Protein AF-A0A9W9P999-F1 (afdb_monomer)

Solvent-accessible surface area (backbone atoms only — not comparable to full-atom values): 13081 Å² total; per-residue (Å²): 137,86,85,82,88,82,84,88,88,84,88,86,86,87,80,88,85,88,86,83,87,86,89,81,89,83,89,83,84,89,84,89,82,90,80,92,77,92,77,91,76,77,84,83,81,70,80,88,76,77,82,68,80,72,58,72,67,64,83,70,50,55,64,29,51,49,22,50,51,46,24,31,54,20,56,76,69,68,36,61,74,52,24,54,52,16,48,54,50,18,52,64,41,48,68,69,59,84,51,46,71,59,51,54,53,38,53,54,56,50,75,36,91,87,41,87,33,70,67,61,42,56,52,51,47,52,43,49,57,71,44,41,70,64,37,58,44,75,96,65,47,53,76,44,75,65,61,37,67,75,36,54,68,58,38,52,55,45,50,51,54,43,51,51,52,67,70,66,51,78,78,64,74,88,74,62,77,78,76,74,72,75,77,71,75,85,77,85,74,82,84,78,82,80,76,80,131

Foldseek 3Di:
DDDDDDDDDDDDDDDDDDDDDDDDDDDDDDDDDDDDDDDDDDPPPDDDDDPPPPPVCVVPQQQLQVLLVQLFVCVVVVVVVSNVVSLVSNLVRLLPDLDLVNLLVSLCSLPDPSGPNPVVLLSNLLSCLVCVVSQCDDPDRSDDPVSCVVCVVSVVSNVVSNVVVVVPPDPPVVPPPPPVPPPPPPDDDDDDDPDDD

Nearest PDB structures (foldseek):
  8e0m-assembly2_D  TM=3.793E-01  e=8.322E+00  synthetic construct

pLDDT: mean 71.33, std 24.73, range [29.83, 98.56]

Structure (mmCIF, N/CA/C/O backbone):
data_AF-A0A9W9P999-F1
#
_entry.id   AF-A0A9W9P999-F1
#
loop_
_atom_site.group_PDB
_atom_site.id
_atom_site.type_symbol
_atom_site.label_atom_id
_atom_site.label_alt_id
_atom_site.label_comp_id
_atom_site.label_asym_id
_atom_site.label_entity_id
_atom_site.label_seq_id
_atom_site.pdbx_PDB_ins_code
_atom_site.Cartn_x
_atom_site.Cartn_y
_atom_site.Cartn_z
_atom_site.occupancy
_atom_site.B_iso_or_equiv
_atom_site.auth_seq_id
_atom_site.auth_comp_id
_atom_site.auth_asym_id
_atom_site.auth_atom_id
_atom_site.pdbx_PDB_model_num
ATOM 1 N N . MET A 1 1 ? 31.230 -48.050 9.576 1.00 38.75 1 MET A N 1
ATOM 2 C CA . MET A 1 1 ? 31.967 -48.865 8.595 1.00 38.75 1 MET A CA 1
ATOM 3 C C . MET A 1 1 ? 31.777 -48.206 7.257 1.00 38.75 1 MET A C 1
ATOM 5 O O . MET A 1 1 ? 30.656 -48.102 6.776 1.00 38.75 1 MET A O 1
ATOM 9 N N . GLU A 1 2 ? 32.870 -47.619 6.804 1.00 37.78 2 GLU A N 1
ATOM 10 C CA . GLU A 1 2 ? 33.030 -46.881 5.563 1.00 37.78 2 GLU A CA 1
ATOM 11 C C . GLU A 1 2 ? 32.875 -47.833 4.378 1.00 37.78 2 GLU A C 1
ATOM 13 O O . GLU A 1 2 ? 33.297 -48.981 4.468 1.00 37.78 2 GLU A O 1
ATOM 18 N N . ASN A 1 3 ? 32.313 -47.350 3.273 1.00 38.53 3 ASN A N 1
ATOM 19 C CA . ASN A 1 3 ? 32.575 -47.910 1.952 1.00 38.53 3 ASN A CA 1
ATOM 20 C C . ASN A 1 3 ? 32.767 -46.734 0.988 1.00 38.53 3 ASN A C 1
ATOM 22 O O . ASN A 1 3 ? 31.814 -46.178 0.447 1.00 38.53 3 ASN A O 1
ATOM 26 N N . LEU A 1 4 ? 34.033 -4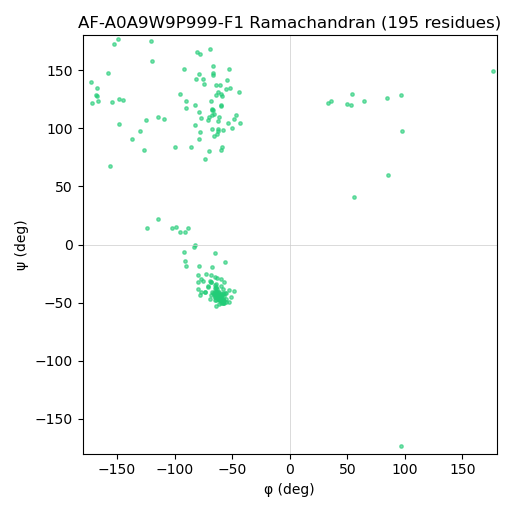6.331 0.874 1.00 39.59 4 LEU A N 1
ATOM 27 C CA . LEU A 1 4 ? 34.605 -45.625 -0.268 1.00 39.59 4 LEU A CA 1
ATOM 28 C C . LEU A 1 4 ? 34.943 -46.627 -1.388 1.00 39.59 4 LEU A C 1
ATOM 30 O O . LEU A 1 4 ? 35.113 -47.815 -1.116 1.00 39.59 4 LEU A O 1
ATOM 34 N N . SER A 1 5 ? 35.195 -46.066 -2.582 1.00 39.19 5 SER A N 1
ATOM 35 C CA . SER A 1 5 ? 35.847 -46.653 -3.773 1.00 39.19 5 SER A CA 1
ATOM 36 C C . SER A 1 5 ? 34.840 -47.196 -4.812 1.00 39.19 5 SER A C 1
ATOM 38 O O . SER A 1 5 ? 33.954 -47.961 -4.460 1.00 39.19 5 SER A O 1
ATOM 40 N N . THR A 1 6 ? 34.872 -46.868 -6.115 1.00 36.56 6 THR A N 1
ATOM 41 C CA . THR A 1 6 ? 36.014 -46.574 -7.012 1.00 36.56 6 THR A CA 1
ATOM 42 C C . THR A 1 6 ? 35.529 -45.957 -8.351 1.00 36.56 6 THR A C 1
ATOM 44 O O . THR A 1 6 ? 34.628 -46.516 -8.968 1.00 36.56 6 THR A O 1
ATOM 47 N N . GLU A 1 7 ? 36.127 -44.821 -8.738 1.00 38.56 7 GLU A N 1
ATOM 48 C CA . GLU A 1 7 ? 36.675 -44.384 -10.055 1.00 38.56 7 GLU A CA 1
ATOM 49 C C . GLU A 1 7 ? 35.897 -44.471 -11.397 1.00 38.56 7 GLU A C 1
ATOM 51 O O . GLU A 1 7 ? 35.546 -45.535 -11.901 1.00 38.56 7 GLU A O 1
ATOM 56 N N . ASP A 1 8 ? 35.740 -43.280 -11.999 1.00 35.56 8 ASP A N 1
ATOM 57 C CA . ASP A 1 8 ? 36.233 -42.804 -13.310 1.00 35.56 8 ASP A CA 1
ATOM 58 C C . ASP A 1 8 ? 36.312 -43.743 -14.530 1.00 35.56 8 ASP A C 1
ATOM 60 O O . ASP A 1 8 ? 37.132 -44.659 -14.580 1.00 35.56 8 ASP A O 1
ATOM 64 N N . ASN A 1 9 ? 35.637 -43.346 -15.627 1.00 32.84 9 ASN A N 1
ATOM 65 C CA . ASN A 1 9 ? 36.345 -42.947 -16.856 1.00 32.84 9 ASN A CA 1
ATOM 66 C C . ASN A 1 9 ? 35.463 -42.340 -17.978 1.00 32.84 9 ASN A C 1
ATOM 68 O O . ASN A 1 9 ? 34.432 -42.883 -18.360 1.00 32.84 9 ASN A O 1
ATOM 72 N N . PHE A 1 10 ? 36.044 -41.301 -18.592 1.00 31.52 10 PHE A N 1
ATOM 73 C CA . PHE A 1 10 ? 36.073 -40.960 -20.026 1.00 31.52 10 PHE A CA 1
ATOM 74 C C . PHE A 1 10 ? 35.102 -39.942 -20.685 1.00 31.52 10 PHE A C 1
ATOM 76 O O . PHE A 1 10 ? 34.016 -40.262 -21.150 1.00 31.52 10 PHE A O 1
ATOM 83 N N . ILE A 1 11 ? 35.648 -38.719 -20.816 1.00 33.66 11 ILE A N 1
ATOM 84 C CA . ILE A 1 11 ? 35.852 -37.855 -22.008 1.00 33.66 11 ILE A CA 1
ATOM 85 C C . ILE A 1 11 ? 34.677 -37.502 -22.939 1.00 33.66 11 ILE A C 1
ATOM 87 O O . ILE A 1 11 ? 34.186 -38.304 -23.725 1.00 33.66 11 ILE A O 1
ATOM 91 N N . GLY A 1 12 ? 34.447 -36.186 -23.019 1.00 33.50 12 GLY A N 1
ATOM 92 C CA . GLY A 1 12 ? 33.891 -35.481 -24.173 1.00 33.50 12 GLY A CA 1
ATOM 93 C C . GLY A 1 12 ? 34.310 -34.007 -24.165 1.00 33.50 12 GLY A C 1
ATOM 94 O O . GLY A 1 12 ? 33.491 -33.130 -23.918 1.00 33.50 12 GLY A O 1
ATOM 95 N N . VAL A 1 13 ? 35.605 -33.739 -24.370 1.00 32.12 13 VAL A N 1
ATOM 96 C CA . VAL A 1 13 ? 36.159 -32.392 -24.592 1.00 32.12 13 VAL A CA 1
ATOM 97 C C . VAL A 1 13 ? 35.964 -32.034 -26.062 1.00 32.12 13 VAL A C 1
ATOM 99 O O . VAL A 1 13 ? 36.528 -32.703 -26.920 1.00 32.12 13 VAL A O 1
ATOM 102 N N . ASN A 1 14 ? 35.239 -30.953 -26.347 1.00 32.84 14 ASN A N 1
ATOM 103 C CA . ASN A 1 14 ? 35.326 -30.263 -27.632 1.00 32.84 14 ASN A CA 1
ATOM 104 C C . ASN A 1 14 ? 35.898 -28.867 -27.384 1.00 32.84 14 ASN A C 1
ATOM 106 O O . ASN A 1 14 ? 35.245 -28.006 -26.798 1.00 32.84 14 ASN A O 1
ATOM 110 N N . THR A 1 15 ? 37.135 -28.660 -27.823 1.00 32.38 15 THR A N 1
ATOM 111 C CA . THR A 1 15 ? 37.799 -27.359 -27.887 1.00 32.38 15 THR A CA 1
ATOM 112 C C . THR A 1 15 ? 38.178 -27.022 -29.330 1.00 32.38 15 THR A C 1
ATOM 114 O O . THR A 1 15 ? 38.436 -27.907 -30.142 1.00 32.38 15 THR A O 1
ATOM 117 N N . VAL A 1 16 ? 38.341 -25.706 -29.541 1.00 35.22 16 VAL A N 1
ATOM 118 C CA . VAL A 1 16 ? 39.088 -25.006 -30.610 1.00 35.22 16 VAL A CA 1
ATOM 119 C C . VAL A 1 16 ? 38.277 -24.815 -31.914 1.00 35.22 16 VAL A C 1
ATOM 121 O O . VAL A 1 16 ? 37.719 -25.765 -32.436 1.00 35.22 16 VAL A O 1
ATOM 124 N N . THR A 1 17 ? 38.113 -23.611 -32.489 1.00 32.22 17 THR A N 1
ATOM 125 C CA . THR A 1 17 ? 39.130 -22.570 -32.759 1.00 32.22 17 THR A CA 1
ATOM 126 C C . THR A 1 17 ? 38.530 -21.151 -32.919 1.00 32.22 17 THR A C 1
ATOM 128 O O . THR A 1 17 ? 37.443 -21.020 -33.478 1.00 32.22 17 THR A O 1
ATOM 131 N N . PRO A 1 18 ? 39.247 -20.079 -32.515 1.00 39.62 18 PRO A N 1
ATOM 132 C CA . PRO A 1 18 ? 38.949 -18.682 -32.853 1.00 39.62 18 PRO A CA 1
ATOM 133 C C . PRO A 1 18 ? 39.686 -18.237 -34.133 1.00 39.62 18 PRO A C 1
ATOM 135 O O . PRO A 1 18 ? 40.787 -18.716 -34.402 1.00 39.62 18 PRO A O 1
ATOM 138 N N . LEU A 1 19 ? 39.133 -17.283 -34.896 1.00 30.84 19 LEU A N 1
ATOM 139 C CA . LEU A 1 19 ? 39.819 -16.691 -36.054 1.00 30.84 19 LEU A CA 1
ATOM 140 C C . LEU A 1 19 ? 39.907 -15.157 -35.966 1.00 30.84 19 LEU A C 1
ATOM 142 O O . LEU A 1 19 ? 38.940 -14.441 -36.187 1.00 30.84 19 LEU A O 1
ATOM 146 N N . ASN A 1 20 ? 41.142 -14.743 -35.683 1.00 36.69 20 ASN A N 1
ATOM 147 C CA . ASN A 1 20 ? 41.915 -13.589 -36.145 1.00 36.69 20 ASN A CA 1
ATOM 148 C C . ASN A 1 20 ? 41.516 -12.134 -35.843 1.00 36.69 20 ASN A C 1
ATOM 150 O O . ASN A 1 20 ? 40.491 -11.592 -36.236 1.00 36.69 20 ASN A O 1
ATOM 154 N N . GLN A 1 21 ? 42.516 -11.497 -35.231 1.00 35.19 21 GLN A N 1
ATOM 155 C CA . GLN A 1 21 ? 42.771 -10.078 -35.036 1.00 35.19 21 GLN A CA 1
ATOM 156 C C . GLN A 1 21 ? 43.054 -9.357 -36.367 1.00 35.19 21 GLN A C 1
ATOM 158 O O . GLN A 1 21 ? 43.652 -9.935 -37.273 1.00 35.19 21 GLN A O 1
ATOM 163 N N . THR A 1 22 ? 42.773 -8.054 -36.435 1.00 32.81 22 THR A N 1
ATOM 164 C CA . THR A 1 22 ? 43.614 -7.086 -37.165 1.00 32.81 22 THR A CA 1
ATOM 165 C C . THR A 1 22 ? 43.547 -5.729 -36.461 1.00 32.81 22 THR A C 1
ATOM 167 O O . THR A 1 22 ? 42.478 -5.190 -36.194 1.00 32.81 22 THR A O 1
ATOM 170 N N . THR A 1 23 ? 44.727 -5.222 -36.119 1.00 38.50 23 THR A N 1
ATOM 171 C CA . THR A 1 23 ? 45.043 -3.949 -35.465 1.00 38.50 23 THR A CA 1
ATOM 172 C C . THR A 1 23 ? 45.064 -2.778 -36.448 1.00 38.50 23 THR A C 1
ATOM 174 O O . THR A 1 23 ? 45.648 -2.926 -37.517 1.00 38.50 23 THR A O 1
ATOM 177 N N . ALA A 1 24 ? 44.586 -1.601 -36.034 1.00 35.62 24 ALA A N 1
ATOM 178 C CA . ALA A 1 24 ? 45.265 -0.313 -36.244 1.00 35.62 24 ALA A CA 1
ATOM 179 C C . ALA A 1 24 ? 44.535 0.796 -35.466 1.00 35.62 24 ALA A C 1
ATOM 181 O O . ALA A 1 24 ? 43.346 1.030 -35.668 1.00 35.62 24 ALA A O 1
ATOM 182 N N . SER A 1 25 ? 45.255 1.472 -34.572 1.00 36.00 25 SER A N 1
ATOM 183 C CA . SER A 1 25 ? 44.868 2.772 -34.028 1.00 36.00 25 SER A CA 1
ATOM 184 C C . SER A 1 25 ? 45.187 3.871 -35.044 1.00 36.00 25 SER A C 1
ATOM 186 O O . SER A 1 25 ? 46.202 3.768 -35.729 1.00 36.00 25 SER A O 1
ATOM 188 N N . LEU A 1 26 ? 44.384 4.939 -35.093 1.00 29.83 26 LEU A N 1
ATOM 189 C CA . LEU A 1 26 ? 44.888 6.318 -35.157 1.00 29.83 26 LEU A CA 1
ATOM 190 C C . LEU A 1 26 ? 43.750 7.317 -34.893 1.00 29.83 26 LEU A C 1
ATOM 192 O O . LEU A 1 26 ? 42.645 7.182 -35.409 1.00 29.83 26 LEU A O 1
ATOM 196 N N . VAL A 1 27 ? 44.054 8.295 -34.048 1.00 40.94 27 VAL A N 1
ATOM 197 C CA . VAL A 1 27 ? 43.243 9.456 -33.669 1.00 40.94 27 VAL A CA 1
ATOM 198 C C . VAL A 1 27 ? 43.248 10.468 -34.819 1.00 40.94 27 VAL A C 1
ATOM 200 O O . VAL A 1 27 ? 44.334 10.703 -35.336 1.00 40.94 27 VAL A O 1
ATOM 203 N N . ASP A 1 28 ? 42.111 11.095 -35.167 1.00 32.28 28 ASP A N 1
ATOM 204 C CA . ASP A 1 28 ? 42.113 12.529 -35.518 1.00 32.28 28 ASP A CA 1
ATOM 205 C C . ASP A 1 28 ? 40.727 13.215 -35.604 1.00 32.28 28 ASP A C 1
ATOM 207 O O . ASP A 1 28 ? 39.808 12.750 -36.270 1.00 32.28 28 ASP A O 1
ATOM 211 N N . HIS A 1 29 ? 40.643 14.334 -34.877 1.00 36.44 29 HIS A N 1
ATOM 212 C CA . HIS A 1 29 ? 39.865 15.581 -35.001 1.00 36.44 29 HIS A CA 1
ATOM 213 C C . HIS A 1 29 ? 38.419 15.670 -35.589 1.00 36.44 29 HIS A C 1
ATOM 215 O O . HIS A 1 29 ? 38.148 15.450 -36.762 1.00 36.44 29 HIS A O 1
ATOM 221 N N . SER A 1 30 ? 37.513 16.192 -34.737 1.00 35.56 30 SER A N 1
ATOM 222 C CA . SER A 1 30 ? 36.260 16.958 -35.015 1.00 35.56 30 SER A CA 1
ATOM 223 C C . SER A 1 30 ? 36.590 18.373 -35.590 1.00 35.56 30 SER A C 1
ATOM 225 O O . SER A 1 30 ? 37.754 18.738 -35.404 1.00 35.56 30 SER A O 1
ATOM 227 N N . PRO A 1 31 ? 35.695 19.243 -36.168 1.00 47.03 31 PRO A N 1
ATOM 228 C CA . PRO A 1 31 ? 34.222 19.326 -36.017 1.00 47.03 31 PRO A CA 1
ATOM 229 C C . PRO A 1 31 ? 33.349 19.835 -37.217 1.00 47.03 31 PRO A C 1
ATOM 231 O O . PRO A 1 31 ? 33.843 20.299 -38.234 1.00 47.03 31 PRO A O 1
ATOM 234 N N . MET A 1 32 ? 32.019 19.804 -36.983 1.00 33.53 32 MET A N 1
ATOM 235 C CA . MET A 1 32 ? 30.891 20.618 -37.516 1.00 33.53 32 MET A CA 1
ATOM 236 C C . MET A 1 32 ? 30.645 20.783 -39.035 1.00 33.53 32 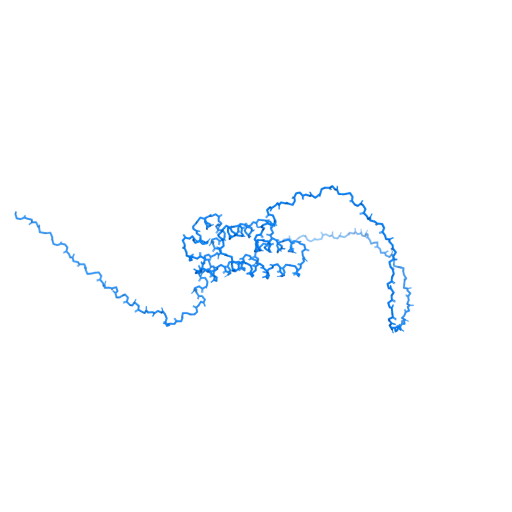MET A C 1
ATOM 238 O O . MET A 1 32 ? 31.479 21.293 -39.764 1.00 33.53 32 MET A O 1
ATOM 242 N N . GLU A 1 33 ? 29.395 20.536 -39.468 1.00 34.66 33 GLU A N 1
ATOM 243 C CA . GLU A 1 33 ? 28.448 21.567 -39.965 1.00 34.66 33 GLU A CA 1
ATOM 244 C C . GLU A 1 33 ? 27.130 20.928 -40.469 1.00 34.66 33 GLU A C 1
ATOM 246 O O . GLU A 1 33 ? 27.074 19.789 -40.930 1.00 34.66 33 GLU A O 1
ATOM 251 N N . LYS A 1 34 ? 26.041 21.687 -40.320 1.00 40.59 34 LYS A N 1
ATOM 252 C CA . LYS A 1 34 ? 24.633 21.317 -40.532 1.00 40.59 34 LYS A CA 1
ATOM 253 C C . LYS A 1 34 ? 24.293 21.026 -41.999 1.00 40.59 34 LYS A C 1
ATOM 255 O O . LYS A 1 34 ? 24.697 21.765 -42.892 1.00 40.59 34 LYS A O 1
ATOM 260 N N . LYS A 1 35 ? 23.352 20.101 -42.230 1.00 36.09 35 LYS A N 1
ATOM 261 C CA . LYS A 1 35 ? 22.471 20.171 -43.408 1.00 36.09 35 LYS A CA 1
ATOM 262 C C . LYS A 1 35 ? 21.082 19.595 -43.125 1.00 36.09 35 LYS A C 1
ATOM 264 O O . LYS A 1 35 ? 20.886 18.387 -43.086 1.00 36.09 35 LYS A O 1
ATOM 269 N N . SER A 1 36 ? 20.116 20.498 -42.954 1.00 40.59 36 SER A N 1
ATOM 270 C CA . SER A 1 36 ? 18.708 20.217 -43.233 1.00 40.59 36 SER A CA 1
ATOM 271 C C . SER A 1 36 ? 18.542 19.948 -44.725 1.00 40.59 36 SER A C 1
ATOM 273 O O . SER A 1 36 ? 18.934 20.792 -45.528 1.00 40.59 36 SER A O 1
ATOM 275 N N . ALA A 1 37 ? 17.900 18.839 -45.085 1.00 32.81 37 ALA A N 1
ATOM 276 C CA . ALA A 1 37 ? 16.922 18.793 -46.170 1.00 32.81 37 ALA A CA 1
ATOM 277 C C . ALA A 1 37 ? 16.140 17.475 -46.114 1.00 32.81 37 ALA A C 1
ATOM 279 O O . ALA A 1 37 ? 16.698 16.383 -46.141 1.00 32.81 37 ALA A O 1
ATOM 280 N N . VAL A 1 38 ? 14.828 17.649 -46.034 1.00 41.28 38 VAL A N 1
ATOM 281 C CA . VAL A 1 38 ? 13.753 16.672 -46.177 1.00 41.28 38 VAL A CA 1
ATOM 282 C C . VAL A 1 38 ? 13.892 15.857 -47.468 1.00 41.28 38 VAL A C 1
ATOM 284 O O . VAL A 1 38 ? 14.049 16.430 -48.543 1.00 41.28 38 VAL A O 1
ATOM 287 N N . ALA A 1 39 ? 13.711 14.540 -47.373 1.00 36.41 39 ALA A N 1
ATOM 288 C CA . ALA A 1 39 ? 13.200 13.711 -48.462 1.00 36.41 39 ALA A CA 1
ATOM 289 C C . ALA A 1 39 ? 12.337 12.593 -47.858 1.00 36.41 39 ALA A C 1
ATOM 291 O O . ALA A 1 39 ? 12.757 11.896 -46.937 1.00 36.41 39 ALA A O 1
ATOM 292 N N . GLY A 1 40 ? 11.091 12.516 -48.324 1.00 47.72 40 GLY A N 1
ATOM 293 C CA . GLY A 1 40 ? 10.007 11.757 -47.713 1.00 47.72 40 GLY A CA 1
ATOM 294 C C . GLY A 1 40 ? 10.233 10.248 -47.649 1.00 47.72 40 GLY A C 1
ATOM 295 O O . GLY A 1 40 ? 10.515 9.600 -48.653 1.00 47.72 40 GLY A O 1
ATOM 296 N N . GLY A 1 41 ? 10.007 9.695 -46.458 1.00 39.00 41 GLY A N 1
ATOM 297 C CA . GLY A 1 41 ? 9.608 8.306 -46.267 1.00 39.00 41 GLY A CA 1
ATOM 298 C C . GLY A 1 41 ? 8.085 8.249 -46.164 1.00 39.00 41 GLY A C 1
ATOM 299 O O . GLY A 1 41 ? 7.483 9.032 -45.431 1.00 39.00 41 GLY A O 1
ATOM 300 N N . ALA A 1 42 ? 7.469 7.371 -46.948 1.00 47.06 42 ALA A N 1
ATOM 301 C CA . ALA A 1 42 ? 6.028 7.155 -46.995 1.00 47.06 42 ALA A CA 1
ATOM 302 C C . ALA A 1 42 ? 5.422 6.881 -45.599 1.00 47.06 42 ALA A C 1
ATOM 304 O O . ALA A 1 42 ? 6.097 6.289 -44.752 1.00 47.06 42 ALA A O 1
ATOM 305 N N . PRO A 1 43 ? 4.145 7.236 -45.353 1.00 42.19 43 PRO A N 1
ATOM 306 C CA . PRO A 1 43 ? 3.463 6.835 -44.131 1.00 42.19 43 PRO A CA 1
ATOM 307 C C . PRO A 1 43 ? 3.423 5.308 -44.048 1.00 42.19 43 PRO A C 1
ATOM 309 O O . PRO A 1 43 ? 2.843 4.648 -44.915 1.00 42.19 43 PRO A O 1
ATOM 312 N N . LEU A 1 44 ? 4.031 4.743 -43.004 1.00 46.66 44 LEU A N 1
ATOM 313 C CA . LEU A 1 44 ? 3.798 3.356 -42.624 1.00 46.66 44 LEU A CA 1
ATOM 314 C C . LEU A 1 44 ? 2.318 3.232 -42.265 1.00 46.66 44 LEU A C 1
ATOM 316 O O . LEU A 1 44 ? 1.880 3.617 -41.183 1.00 46.66 44 LEU A O 1
ATOM 320 N N . LYS A 1 45 ? 1.536 2.726 -43.219 1.00 42.97 45 LYS A N 1
ATOM 321 C CA . LYS A 1 45 ? 0.141 2.341 -43.036 1.00 42.97 45 LYS A CA 1
ATOM 322 C C . LYS A 1 45 ? 0.120 1.043 -42.230 1.00 42.97 45 LYS A C 1
ATOM 324 O O . LYS A 1 45 ? -0.084 -0.035 -42.775 1.00 42.97 45 LYS A O 1
ATOM 329 N N . GLY A 1 46 ? 0.404 1.163 -40.936 1.00 39.66 46 GLY A N 1
ATOM 330 C CA . GLY A 1 46 ? 0.073 0.140 -39.957 1.00 39.66 46 GLY A CA 1
ATOM 331 C C . GLY A 1 46 ? -1.442 0.085 -39.851 1.00 39.66 46 GLY A C 1
ATOM 332 O O . GLY A 1 46 ? -2.085 1.079 -39.521 1.00 39.66 46 GLY A O 1
ATOM 333 N N . THR A 1 47 ? -2.005 -1.051 -40.233 1.00 39.25 47 THR A N 1
ATOM 334 C CA . THR A 1 47 ? -3.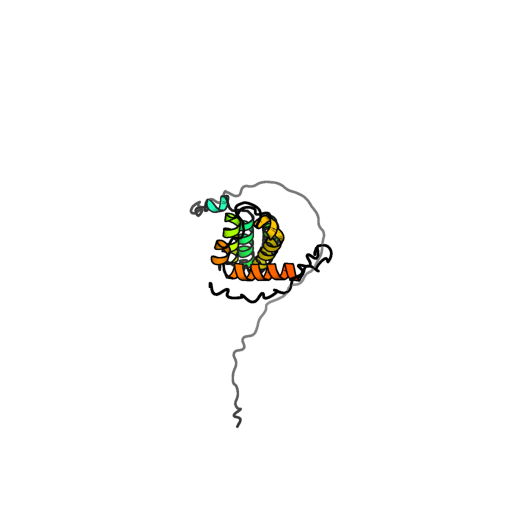411 -1.410 -40.073 1.00 39.25 47 THR A CA 1
ATOM 335 C C . THR A 1 47 ? -3.855 -1.131 -38.641 1.00 39.25 47 THR A C 1
ATOM 337 O O . THR A 1 47 ? -3.450 -1.804 -37.700 1.00 39.25 47 THR A O 1
ATOM 340 N N . SER A 1 48 ? -4.669 -0.086 -38.510 1.00 53.62 48 SER A N 1
ATOM 341 C CA . SER A 1 48 ? -5.500 0.203 -37.354 1.00 53.62 48 SER A CA 1
ATOM 342 C C . SER A 1 48 ? -6.498 -0.932 -37.195 1.00 53.62 48 SER A C 1
ATOM 344 O O . SER A 1 48 ? -7.520 -0.914 -37.867 1.00 53.62 48 SER A O 1
ATOM 346 N N . GLU A 1 49 ? -6.221 -1.888 -36.320 1.00 52.59 49 GLU A N 1
ATOM 347 C CA . GLU A 1 49 ? -7.234 -2.775 -35.761 1.00 52.59 49 GLU A CA 1
ATOM 348 C C . GLU A 1 49 ? -6.737 -3.272 -34.401 1.00 52.59 49 GLU A C 1
ATOM 350 O O . GLU A 1 49 ? -5.664 -3.860 -34.301 1.00 52.59 49 GLU A O 1
ATOM 355 N N . GLN A 1 50 ? -7.558 -3.009 -33.377 1.00 47.59 50 GLN A N 1
ATOM 356 C CA . GLN A 1 50 ? -7.375 -3.305 -31.950 1.00 47.59 50 GLN A CA 1
ATOM 357 C C . GLN A 1 50 ? -6.579 -2.263 -31.148 1.00 47.59 50 GLN A C 1
ATOM 359 O O . GLN A 1 50 ? -5.590 -2.560 -30.488 1.00 47.59 50 GLN A O 1
ATOM 364 N N . ILE A 1 51 ? -7.095 -1.028 -31.122 1.00 51.19 51 ILE A N 1
ATOM 365 C CA . ILE A 1 51 ? -7.056 -0.267 -29.869 1.00 51.19 51 ILE A CA 1
ATOM 366 C C . ILE A 1 51 ? -8.007 -1.027 -28.943 1.00 51.19 51 ILE A C 1
ATOM 368 O O . ILE A 1 51 ? -9.227 -0.943 -29.108 1.00 51.19 51 ILE A O 1
ATOM 372 N N . GLU A 1 52 ? -7.446 -1.857 -28.061 1.00 52.12 52 GLU A N 1
ATOM 373 C CA . GLU A 1 52 ? -8.165 -2.347 -26.888 1.00 52.12 52 GLU A CA 1
ATOM 374 C C . GLU A 1 52 ? -8.894 -1.157 -26.279 1.00 52.12 52 GLU A C 1
ATOM 376 O O . GLU A 1 52 ? -8.311 -0.080 -26.148 1.00 52.12 52 GLU A O 1
ATOM 381 N N . VAL A 1 53 ? -10.182 -1.344 -25.991 1.00 47.81 53 VAL A N 1
ATOM 382 C CA . VAL A 1 53 ? -11.017 -0.381 -25.277 1.00 47.81 53 VAL A CA 1
ATOM 383 C C . VAL A 1 53 ? -10.182 0.156 -24.121 1.00 47.81 53 VAL A C 1
ATOM 385 O O . VAL A 1 53 ? -9.934 -0.569 -23.160 1.00 47.81 53 VAL A O 1
ATOM 388 N N . ILE A 1 54 ? -9.678 1.387 -24.255 1.00 52.72 54 ILE A N 1
ATOM 389 C CA . ILE A 1 54 ? -9.010 2.062 -23.153 1.00 52.72 54 ILE A CA 1
ATOM 390 C C . ILE A 1 54 ? -10.124 2.18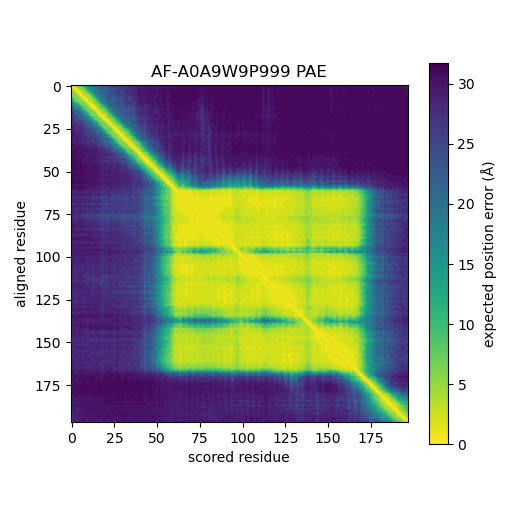2 -22.134 1.00 52.72 54 ILE A C 1
ATOM 392 O O . ILE A 1 54 ? -11.088 2.907 -22.374 1.00 52.72 54 ILE A O 1
ATOM 396 N N . ASP A 1 55 ? -10.042 1.370 -21.085 1.00 49.56 55 ASP A N 1
ATOM 397 C CA . ASP A 1 55 ? -10.974 1.393 -19.976 1.00 49.56 55 ASP A CA 1
ATOM 398 C C . ASP A 1 55 ? -11.151 2.863 -19.585 1.00 49.56 55 ASP A C 1
ATOM 400 O O . ASP A 1 55 ? -10.195 3.508 -19.147 1.00 49.56 55 ASP A O 1
ATOM 404 N N . GLU A 1 56 ? -12.336 3.435 -19.822 1.00 47.34 56 GLU A N 1
ATOM 405 C CA . GLU A 1 56 ? -12.640 4.832 -19.483 1.00 47.34 56 GLU A CA 1
ATOM 406 C C . GLU A 1 56 ? -12.401 5.090 -17.981 1.00 47.34 56 GLU A C 1
ATOM 408 O O . GLU A 1 56 ? -12.220 6.235 -17.564 1.00 47.34 56 GLU A O 1
ATOM 413 N N . SER A 1 57 ? -12.284 4.026 -17.171 1.00 53.97 57 SER A N 1
ATOM 414 C CA . SER A 1 57 ? -11.795 4.063 -15.792 1.00 53.97 57 SER A CA 1
ATOM 415 C C . SER A 1 57 ? -10.364 4.594 -15.640 1.00 53.97 57 SER A C 1
ATOM 417 O O . SER A 1 57 ? -10.050 5.150 -14.586 1.00 53.97 57 SER A O 1
ATOM 419 N N . LEU A 1 58 ? -9.472 4.420 -16.622 1.00 50.38 58 LEU A N 1
ATOM 420 C CA . LEU A 1 58 ? -8.078 4.868 -16.522 1.00 50.38 58 LEU A CA 1
ATOM 421 C C . LEU A 1 58 ? -7.956 6.384 -16.734 1.00 50.38 58 LEU A C 1
ATOM 423 O O . LEU A 1 58 ? -7.097 7.019 -16.126 1.00 50.38 58 LEU A O 1
ATOM 427 N N . ALA A 1 59 ? -8.852 6.978 -17.533 1.00 53.62 59 ALA A N 1
ATOM 428 C CA . ALA A 1 59 ? -8.884 8.420 -17.790 1.00 53.62 59 ALA A CA 1
ATOM 429 C C . ALA A 1 59 ? -9.263 9.252 -16.546 1.00 53.62 59 ALA A C 1
ATOM 431 O O . ALA A 1 59 ? -8.925 10.430 -16.479 1.00 53.62 59 ALA A O 1
ATOM 432 N N . ASN A 1 60 ? -9.892 8.625 -15.544 1.00 67.75 60 ASN A N 1
ATOM 433 C CA . ASN A 1 60 ? -10.258 9.230 -14.256 1.00 67.75 60 ASN A CA 1
ATOM 434 C C . ASN A 1 60 ? -9.497 8.614 -13.067 1.00 67.75 60 ASN A C 1
ATOM 436 O O . ASN A 1 60 ? -9.948 8.677 -11.924 1.00 67.75 60 ASN A O 1
ATOM 440 N N . CYS A 1 61 ? -8.349 7.985 -13.318 1.00 79.81 61 CYS A N 1
ATOM 441 C CA . CYS A 1 61 ? -7.549 7.379 -12.266 1.00 79.81 61 CYS A CA 1
ATOM 442 C C . CYS A 1 61 ? -6.938 8.450 -11.344 1.00 79.81 61 CYS A C 1
ATOM 444 O O . CYS A 1 61 ? -6.202 9.325 -11.802 1.00 79.81 61 CYS A O 1
ATOM 446 N N . HIS A 1 62 ? -7.207 8.370 -10.035 1.00 90.81 62 HIS A N 1
ATOM 447 C CA . HIS A 1 62 ? -6.579 9.274 -9.070 1.00 90.81 62 HIS A CA 1
ATOM 448 C C . HIS A 1 62 ? -5.043 9.107 -9.097 1.00 90.81 62 HIS A C 1
ATOM 450 O O . HIS A 1 62 ? -4.563 7.966 -9.101 1.00 90.81 62 HIS A O 1
ATOM 456 N N . PRO A 1 63 ? -4.251 10.200 -9.057 1.00 93.31 63 PRO A N 1
ATOM 457 C CA . PRO A 1 63 ? -2.801 10.140 -9.255 1.00 93.31 63 PRO A CA 1
ATOM 458 C C . PRO A 1 63 ? -2.068 9.138 -8.354 1.00 93.31 63 PRO A C 1
ATOM 460 O O . PRO A 1 63 ? -1.174 8.436 -8.820 1.00 93.31 63 PRO A O 1
ATOM 463 N N . CYS A 1 64 ? -2.460 9.009 -7.081 1.00 94.44 64 CYS A N 1
ATOM 464 C CA . CYS A 1 64 ? -1.813 8.044 -6.185 1.00 94.44 64 CYS A CA 1
ATOM 465 C C . CYS A 1 64 ? -2.028 6.591 -6.630 1.00 94.44 64 CYS A C 1
ATOM 467 O O . CYS A 1 64 ? -1.079 5.811 -6.636 1.00 94.44 64 CYS A O 1
ATOM 469 N N . TYR A 1 65 ? -3.230 6.233 -7.084 1.00 94.56 65 TYR A N 1
ATOM 470 C CA . TYR A 1 65 ? -3.492 4.892 -7.595 1.00 94.56 65 TYR A CA 1
ATOM 471 C C . TYR A 1 65 ? -2.678 4.639 -8.866 1.00 94.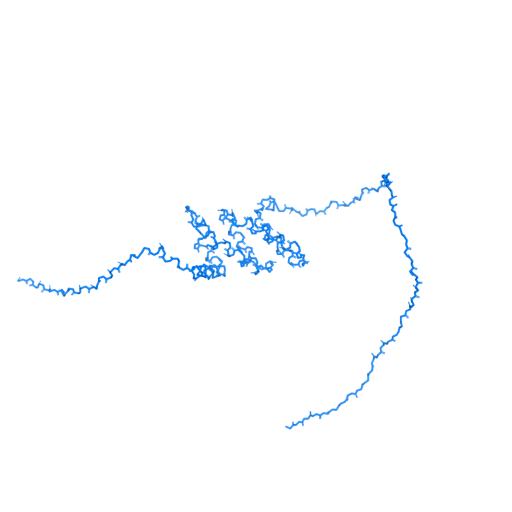56 65 TYR A C 1
ATOM 473 O O . TYR A 1 65 ? -2.038 3.597 -8.992 1.00 94.56 65 TYR A O 1
ATOM 481 N N . PHE A 1 66 ? -2.627 5.618 -9.773 1.00 95.19 66 PHE A N 1
ATOM 482 C CA . PHE A 1 66 ? -1.829 5.526 -10.995 1.00 95.19 66 PHE A CA 1
ATOM 483 C C . PHE A 1 66 ? -0.345 5.277 -10.698 1.00 95.19 66 PHE A C 1
ATOM 485 O O . PHE A 1 66 ? 0.251 4.343 -11.235 1.00 95.19 66 PHE A O 1
ATOM 492 N N . HIS A 1 67 ? 0.257 6.077 -9.817 1.00 97.06 67 HIS A N 1
ATOM 493 C CA . HIS A 1 67 ? 1.675 5.946 -9.487 1.00 97.06 67 HIS A CA 1
ATOM 494 C C . HIS A 1 67 ? 1.987 4.659 -8.721 1.00 97.06 67 HIS A C 1
ATOM 496 O O . HIS A 1 67 ? 3.035 4.062 -8.950 1.00 97.06 67 HIS A O 1
ATOM 502 N N . LEU A 1 68 ? 1.062 4.167 -7.893 1.00 97.56 68 LEU A N 1
ATOM 503 C CA . LEU A 1 68 ? 1.191 2.849 -7.273 1.00 97.56 68 LEU A CA 1
ATOM 504 C C . LEU A 1 68 ? 1.212 1.726 -8.320 1.00 97.56 68 LEU A C 1
ATOM 506 O O . LEU A 1 68 ? 2.040 0.818 -8.251 1.00 97.56 68 LEU A O 1
ATOM 510 N N . ARG A 1 69 ? 0.325 1.785 -9.318 1.00 96.94 69 ARG A N 1
ATOM 511 C CA . ARG A 1 69 ? 0.320 0.820 -10.425 1.00 96.94 69 ARG A CA 1
ATOM 512 C C . ARG A 1 69 ? 1.618 0.881 -11.211 1.00 96.94 69 ARG A C 1
ATOM 514 O O . ARG A 1 69 ? 2.248 -0.149 -11.414 1.00 96.94 69 ARG A O 1
ATOM 521 N N . MET A 1 70 ? 2.044 2.088 -11.569 1.00 97.88 70 MET A N 1
ATOM 522 C CA . MET A 1 70 ? 3.299 2.321 -12.276 1.00 97.88 70 MET A CA 1
ATOM 523 C C . MET A 1 70 ? 4.507 1.782 -11.507 1.00 97.88 70 MET A C 1
ATOM 525 O O . MET A 1 70 ? 5.398 1.223 -12.131 1.00 97.88 70 MET A O 1
ATOM 529 N N . TYR A 1 71 ? 4.527 1.899 -10.176 1.00 98.56 71 TYR A N 1
ATOM 530 C CA . TYR A 1 71 ? 5.576 1.316 -9.339 1.00 98.56 71 TYR A CA 1
ATOM 531 C C . TYR A 1 71 ? 5.661 -0.204 -9.517 1.00 98.56 71 TYR A C 1
ATOM 533 O O . TYR A 1 71 ? 6.747 -0.733 -9.736 1.00 98.56 71 TYR A O 1
ATOM 541 N N . GLY A 1 72 ? 4.516 -0.895 -9.462 1.00 97.56 72 GLY A N 1
ATOM 542 C CA . GLY A 1 72 ? 4.461 -2.350 -9.630 1.00 97.56 72 GLY A CA 1
ATOM 543 C C . GLY A 1 72 ? 4.905 -2.806 -11.021 1.00 97.56 72 GLY A C 1
ATOM 544 O O . GLY A 1 72 ? 5.690 -3.741 -11.139 1.00 97.56 72 GLY A O 1
ATOM 545 N N . GLU A 1 73 ? 4.462 -2.107 -12.070 1.00 97.94 73 GLU A N 1
ATOM 546 C CA . GLU A 1 73 ? 4.894 -2.399 -13.445 1.00 97.94 73 GLU A CA 1
ATOM 547 C C . GLU A 1 73 ? 6.395 -2.120 -13.634 1.00 97.94 73 GLU A C 1
ATOM 549 O O . GLU A 1 73 ? 7.111 -2.914 -14.238 1.00 97.94 73 GLU A O 1
ATOM 554 N N . ALA A 1 74 ? 6.903 -1.010 -13.089 1.00 98.19 74 ALA A N 1
ATOM 555 C CA . ALA A 1 74 ? 8.317 -0.657 -13.181 1.00 98.19 74 ALA A CA 1
ATOM 556 C C . ALA A 1 74 ? 9.220 -1.680 -12.482 1.00 98.19 74 ALA A C 1
ATOM 558 O O . ALA A 1 74 ? 10.290 -1.993 -13.002 1.00 98.19 74 ALA A O 1
ATOM 559 N N . ASP A 1 75 ? 8.781 -2.216 -11.340 1.00 97.62 75 ASP A N 1
ATOM 560 C CA . ASP A 1 75 ? 9.476 -3.290 -10.630 1.00 97.62 75 ASP A CA 1
ATOM 561 C C . ASP A 1 75 ? 9.504 -4.584 -11.452 1.00 97.62 75 ASP A C 1
ATOM 563 O O . ASP A 1 75 ? 10.565 -5.177 -11.639 1.00 97.62 75 ASP A O 1
ATOM 567 N N . TYR A 1 76 ? 8.367 -4.967 -12.041 1.00 97.00 76 TYR A N 1
ATOM 568 C CA . TYR A 1 76 ? 8.276 -6.140 -12.913 1.00 97.00 76 TYR A CA 1
ATOM 569 C C . TYR A 1 76 ? 9.216 -6.047 -14.126 1.00 97.00 76 TYR A C 1
ATOM 571 O O . TYR A 1 76 ? 9.904 -7.013 -14.463 1.00 97.00 76 TYR A O 1
ATOM 579 N N . PHE A 1 77 ? 9.284 -4.878 -14.769 1.00 97.88 77 PHE A N 1
ATOM 580 C CA . PHE A 1 77 ? 10.175 -4.639 -15.908 1.00 97.88 77 PHE A CA 1
ATOM 581 C C . PHE A 1 77 ? 11.618 -4.293 -15.515 1.00 97.88 77 PHE A C 1
ATOM 583 O O . PHE A 1 77 ? 12.443 -4.099 -16.408 1.00 97.88 77 PHE A O 1
ATOM 590 N N . MET A 1 78 ? 11.939 -4.228 -14.217 1.00 97.75 78 MET A N 1
ATOM 591 C CA . MET A 1 78 ? 13.267 -3.865 -13.702 1.00 97.75 78 MET A CA 1
ATOM 592 C C . MET A 1 78 ? 13.758 -2.502 -14.227 1.00 97.75 78 MET A C 1
ATOM 594 O O . MET A 1 78 ? 14.920 -2.332 -14.597 1.00 97.75 78 MET A O 1
ATOM 598 N N . ILE A 1 79 ? 12.856 -1.517 -14.291 1.00 98.25 79 ILE A N 1
ATOM 599 C CA . ILE A 1 79 ? 13.167 -0.140 -14.698 1.00 98.25 79 ILE A CA 1
ATOM 600 C C . ILE A 1 79 ? 13.303 0.721 -13.439 1.00 98.25 79 ILE A C 1
ATOM 602 O O . ILE A 1 79 ? 12.360 1.404 -13.030 1.00 98.25 79 ILE A O 1
ATOM 606 N N . ASP A 1 80 ? 14.489 0.701 -12.833 1.00 98.00 80 ASP A N 1
ATOM 607 C CA . ASP A 1 80 ? 14.753 1.336 -11.532 1.00 98.00 80 ASP A CA 1
ATOM 608 C C . ASP A 1 80 ? 14.398 2.829 -11.501 1.00 98.00 80 ASP A C 1
ATOM 610 O O . ASP A 1 80 ? 13.688 3.280 -10.603 1.00 98.00 80 ASP A O 1
ATOM 614 N N . ASP A 1 81 ? 14.805 3.597 -12.515 1.00 98.31 81 ASP A N 1
ATOM 615 C CA . ASP A 1 81 ? 14.504 5.034 -12.591 1.00 98.31 81 ASP A CA 1
ATOM 616 C C . ASP A 1 81 ? 12.993 5.314 -12.615 1.00 98.31 81 ASP A C 1
ATOM 618 O O . ASP A 1 81 ? 12.524 6.308 -12.053 1.00 98.31 81 ASP A O 1
ATOM 622 N N . LEU A 1 82 ? 12.214 4.442 -13.265 1.00 98.44 82 LEU A N 1
ATOM 623 C CA . LEU A 1 82 ? 10.760 4.568 -13.304 1.00 98.44 82 LEU A CA 1
ATOM 624 C C . LEU A 1 82 ? 10.150 4.181 -11.958 1.00 98.44 82 LEU A C 1
ATOM 626 O O . LEU A 1 82 ? 9.256 4.881 -11.489 1.00 98.44 82 LEU A O 1
ATOM 630 N N . LYS A 1 83 ? 10.655 3.121 -11.319 1.00 98.38 83 LYS A N 1
ATOM 631 C CA . LYS A 1 83 ? 10.215 2.679 -9.991 1.00 98.38 83 LYS A CA 1
ATOM 632 C C . LYS A 1 83 ? 10.435 3.777 -8.949 1.00 98.38 83 LYS A C 1
ATOM 634 O O . LYS A 1 83 ? 9.502 4.121 -8.226 1.00 98.38 83 LYS A O 1
ATOM 639 N N . ILE A 1 84 ? 11.620 4.393 -8.942 1.00 98.31 84 ILE A N 1
ATOM 640 C CA . ILE A 1 84 ? 11.971 5.510 -8.051 1.00 98.31 84 ILE A CA 1
ATOM 641 C C . ILE A 1 84 ? 11.028 6.695 -8.281 1.00 98.31 84 ILE A C 1
ATOM 643 O O . ILE A 1 84 ? 10.408 7.192 -7.342 1.00 98.31 84 ILE A O 1
ATOM 647 N N . ARG A 1 85 ? 10.844 7.121 -9.536 1.00 98.44 85 ARG A N 1
ATOM 648 C CA . ARG A 1 85 ? 9.938 8.237 -9.854 1.00 98.44 85 ARG A CA 1
ATOM 649 C C . ARG A 1 85 ? 8.486 7.923 -9.510 1.00 98.44 85 ARG A C 1
ATOM 651 O O . ARG A 1 85 ? 7.756 8.814 -9.078 1.00 98.44 85 ARG A O 1
ATOM 658 N N . ALA A 1 86 ? 8.040 6.688 -9.715 1.00 98.31 86 ALA A N 1
ATOM 659 C CA . ALA A 1 86 ? 6.696 6.262 -9.352 1.00 98.31 86 ALA A CA 1
ATOM 660 C C . ALA A 1 86 ? 6.493 6.316 -7.832 1.00 98.31 86 ALA A C 1
ATOM 662 O O . ALA A 1 86 ? 5.479 6.843 -7.382 1.00 98.31 86 ALA A O 1
ATOM 663 N N . GLU A 1 87 ? 7.474 5.873 -7.042 1.00 98.44 87 GLU A N 1
ATOM 664 C CA . GLU A 1 87 ? 7.445 5.972 -5.578 1.00 98.44 87 GLU A CA 1
ATOM 665 C C . GLU A 1 87 ? 7.374 7.430 -5.096 1.00 98.44 87 GLU A C 1
ATOM 667 O O . GLU A 1 87 ? 6.537 7.770 -4.255 1.00 98.44 87 GLU A O 1
ATOM 672 N N . GLU A 1 88 ? 8.201 8.318 -5.655 1.00 97.94 88 GLU A N 1
ATOM 673 C CA . GLU A 1 88 ? 8.207 9.746 -5.312 1.00 97.94 88 GLU A CA 1
ATOM 674 C C . GLU A 1 88 ? 6.857 10.413 -5.608 1.00 97.94 88 GLU A C 1
ATOM 676 O O . GLU A 1 88 ? 6.300 11.130 -4.770 1.00 97.94 88 GLU A O 1
ATOM 681 N N . ASN A 1 89 ? 6.294 10.154 -6.789 1.00 97.25 89 ASN A N 1
ATOM 682 C CA . ASN A 1 89 ? 5.001 10.717 -7.169 1.00 97.25 89 ASN A CA 1
ATOM 683 C C . ASN A 1 89 ? 3.843 10.089 -6.384 1.00 97.25 89 ASN A C 1
ATOM 685 O O . ASN A 1 89 ? 2.904 10.798 -6.005 1.00 97.25 89 ASN A O 1
ATOM 689 N N . PHE A 1 90 ? 3.921 8.793 -6.070 1.00 97.44 90 PHE A N 1
ATOM 690 C CA . PHE A 1 90 ? 2.987 8.132 -5.162 1.00 97.44 90 PHE A CA 1
ATOM 691 C C . PHE A 1 90 ? 3.000 8.808 -3.794 1.00 97.44 90 PHE A C 1
ATOM 693 O O . PHE A 1 90 ? 1.949 9.210 -3.307 1.00 97.44 90 PHE A O 1
ATOM 700 N N . ARG A 1 91 ? 4.179 9.023 -3.201 1.00 96.62 91 ARG A N 1
ATOM 701 C CA . ARG A 1 91 ? 4.318 9.698 -1.904 1.00 96.62 91 ARG A CA 1
ATOM 702 C C . ARG A 1 91 ? 3.614 11.052 -1.888 1.00 96.62 91 ARG A C 1
ATOM 704 O O . ARG A 1 91 ? 2.846 11.330 -0.969 1.00 96.62 91 ARG A O 1
ATOM 711 N N . ASN A 1 92 ? 3.872 11.879 -2.898 1.00 94.06 92 ASN A N 1
ATOM 712 C CA . ASN A 1 92 ? 3.343 13.243 -2.970 1.00 94.06 92 ASN A CA 1
ATOM 713 C C . ASN A 1 92 ? 1.820 13.273 -3.150 1.00 94.06 92 ASN A C 1
ATOM 715 O O . ASN A 1 92 ? 1.133 14.090 -2.535 1.00 94.06 92 ASN A O 1
ATOM 719 N N . SER A 1 93 ? 1.291 12.379 -3.984 1.00 93.31 93 SER A N 1
ATOM 720 C CA . SER A 1 93 ? -0.144 12.304 -4.274 1.00 93.31 93 SER A CA 1
ATOM 721 C C . SER A 1 93 ? -0.941 11.577 -3.188 1.00 93.31 93 SER A C 1
ATOM 723 O O . SER A 1 93 ? -2.088 11.931 -2.936 1.00 93.31 93 SER A O 1
ATOM 725 N N . PHE A 1 94 ? -0.350 10.586 -2.518 1.00 93.12 94 PHE A N 1
ATOM 726 C CA . PHE A 1 94 ? -1.013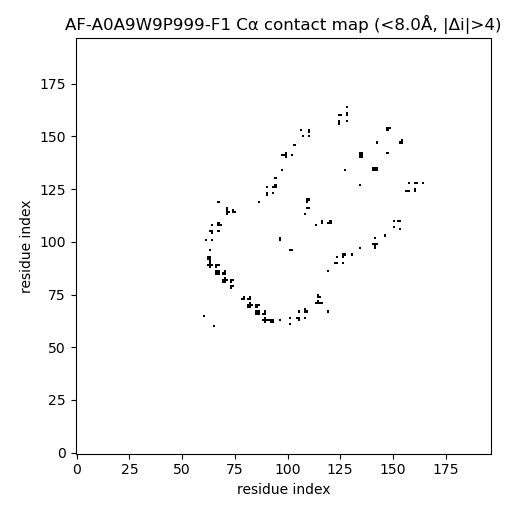 9.801 -1.479 1.00 93.12 94 PHE A CA 1
ATOM 727 C C . PHE A 1 94 ? -1.068 10.531 -0.135 1.00 93.12 94 PHE A C 1
ATOM 729 O O . PHE A 1 94 ? -2.090 10.475 0.542 1.00 93.12 94 PHE A O 1
ATOM 736 N N . ALA A 1 95 ? -0.008 11.261 0.236 1.00 86.38 95 ALA A N 1
ATOM 737 C CA . ALA A 1 95 ? 0.035 12.008 1.496 1.00 86.38 95 ALA A CA 1
ATOM 738 C C . ALA A 1 95 ? -1.115 13.022 1.628 1.00 86.38 95 ALA A C 1
ATOM 740 O O . ALA A 1 95 ? -1.600 13.252 2.729 1.00 86.38 95 ALA A O 1
ATOM 741 N N . ASN A 1 96 ? -1.561 13.588 0.505 1.00 73.38 96 ASN A N 1
ATOM 742 C CA . ASN A 1 96 ? -2.600 14.612 0.454 1.00 73.38 96 ASN A CA 1
ATOM 743 C C . ASN A 1 96 ? -3.968 14.065 0.017 1.00 73.38 96 ASN A C 1
ATOM 745 O O . ASN A 1 96 ? -4.818 14.857 -0.372 1.00 73.38 96 ASN A O 1
ATOM 749 N N . CYS A 1 97 ? -4.177 12.744 0.008 1.00 75.69 97 CYS A N 1
ATOM 750 C CA . CYS A 1 97 ? -5.407 12.130 -0.493 1.00 75.69 97 CYS A CA 1
ATOM 751 C C . CYS A 1 97 ? -6.550 12.270 0.533 1.00 75.69 97 CYS A C 1
ATOM 753 O O . CYS A 1 97 ? -6.511 11.585 1.558 1.00 75.69 97 CYS A O 1
ATOM 755 N N . PRO A 1 98 ? -7.579 13.106 0.282 1.00 68.06 98 PRO A N 1
ATOM 756 C CA . PRO A 1 98 ? -8.650 13.336 1.251 1.00 68.06 98 PRO A CA 1
ATOM 757 C C . PRO A 1 98 ? -9.832 12.370 1.068 1.00 68.06 98 PRO A C 1
ATOM 759 O O . PRO A 1 98 ? -10.694 12.271 1.938 1.00 68.06 98 PRO A O 1
ATOM 762 N N . GLU A 1 99 ? -9.893 11.672 -0.067 1.00 84.88 99 GLU A N 1
ATOM 763 C CA . GLU A 1 99 ? -11.038 10.862 -0.478 1.00 84.88 99 GLU A CA 1
ATOM 764 C C . GLU A 1 99 ? -10.918 9.424 0.033 1.00 84.88 99 GLU A C 1
ATOM 766 O O . GLU A 1 99 ? -9.947 8.709 -0.244 1.00 84.88 99 GLU A O 1
ATOM 771 N N . LYS A 1 100 ? -11.938 8.981 0.773 1.00 86.56 100 LYS A N 1
ATOM 772 C CA . LYS A 1 100 ? -11.984 7.651 1.387 1.00 86.56 100 LYS A CA 1
ATOM 773 C C . LYS A 1 100 ? -12.020 6.544 0.338 1.00 86.56 100 LYS A C 1
ATOM 775 O O . LYS A 1 100 ? -11.365 5.518 0.501 1.00 86.56 100 LYS A O 1
ATOM 780 N N . GLU A 1 101 ? -12.763 6.737 -0.741 1.00 88.75 101 GLU A N 1
ATOM 781 C CA . GLU A 1 101 ? -12.913 5.763 -1.822 1.00 88.75 101 GLU A CA 1
ATOM 782 C C . GLU A 1 101 ? -11.561 5.481 -2.485 1.00 88.75 101 GLU A C 1
ATOM 784 O O . GLU A 1 101 ? -11.190 4.322 -2.687 1.00 88.75 101 GLU A O 1
ATOM 789 N N . ILE A 1 102 ? -10.782 6.537 -2.728 1.00 89.62 102 ILE A N 1
ATOM 790 C CA . ILE A 1 102 ? -9.431 6.441 -3.281 1.00 89.62 102 ILE A CA 1
ATOM 791 C C . ILE A 1 102 ? -8.482 5.760 -2.297 1.00 89.62 102 ILE A C 1
ATOM 793 O O . ILE A 1 102 ? -7.686 4.906 -2.700 1.00 89.62 102 ILE A O 1
ATOM 797 N N . LEU A 1 103 ? -8.578 6.084 -1.005 1.00 90.69 103 LEU A N 1
ATOM 798 C CA . LEU A 1 103 ? -7.804 5.415 0.038 1.00 90.69 103 LEU A CA 1
ATOM 799 C C . LEU A 1 103 ? -8.075 3.902 0.038 1.00 90.69 103 LEU A C 1
ATOM 801 O O . LEU A 1 103 ? -7.137 3.107 -0.025 1.00 90.69 103 LEU A O 1
ATOM 805 N N . VAL A 1 104 ? -9.349 3.500 0.055 1.00 92.06 104 VAL A N 1
ATOM 806 C CA . VAL A 1 104 ? -9.773 2.091 0.038 1.00 92.06 104 VAL A CA 1
ATOM 807 C C . VAL A 1 104 ? -9.260 1.392 -1.221 1.00 92.06 104 VAL A C 1
ATOM 809 O O . VAL A 1 104 ? -8.712 0.292 -1.139 1.00 92.06 104 VAL A O 1
ATOM 812 N N . GLN A 1 105 ? -9.396 2.028 -2.387 1.00 93.31 105 GLN A N 1
ATOM 813 C CA . GLN A 1 105 ? -8.919 1.481 -3.657 1.00 93.31 105 GLN A CA 1
ATOM 814 C C . GLN A 1 105 ? -7.394 1.299 -3.665 1.00 93.31 105 GLN A C 1
ATOM 816 O O . GLN A 1 105 ? -6.892 0.274 -4.129 1.00 93.31 105 GLN A O 1
ATOM 821 N N . THR A 1 106 ? -6.659 2.265 -3.118 1.00 95.00 106 THR A N 1
ATOM 822 C CA . THR A 1 106 ? -5.194 2.223 -3.031 1.00 95.00 106 THR A CA 1
ATOM 823 C C . THR A 1 106 ? -4.728 1.136 -2.065 1.00 95.00 106 THR A C 1
ATOM 825 O O . THR A 1 106 ? -3.835 0.364 -2.401 1.00 95.00 106 THR A O 1
ATOM 828 N N . ILE A 1 107 ? -5.370 0.999 -0.899 1.00 95.44 107 ILE A N 1
ATOM 829 C CA . ILE A 1 107 ? -5.088 -0.084 0.057 1.00 95.44 107 ILE A CA 1
ATOM 830 C C . ILE A 1 107 ? -5.380 -1.444 -0.579 1.00 95.44 107 ILE A C 1
ATOM 832 O O . ILE A 1 107 ? -4.556 -2.352 -0.502 1.00 95.44 107 ILE A O 1
ATOM 836 N N . LYS A 1 108 ? -6.507 -1.587 -1.282 1.00 95.50 108 LYS A N 1
ATOM 837 C CA . LYS A 1 108 ? -6.830 -2.825 -1.999 1.00 95.50 108 LYS A CA 1
ATOM 838 C C . LYS A 1 108 ? -5.736 -3.221 -2.991 1.00 95.50 108 LYS A C 1
ATOM 840 O O . LYS A 1 108 ? -5.413 -4.400 -3.093 1.00 95.50 108 LYS A O 1
ATOM 845 N N . GLU A 1 109 ? -5.182 -2.257 -3.722 1.00 96.56 109 GLU A N 1
ATOM 846 C CA . GLU A 1 109 ? -4.091 -2.511 -4.665 1.00 96.56 109 GLU A CA 1
ATOM 847 C C . GLU A 1 109 ? -2.793 -2.881 -3.955 1.00 96.56 109 GLU A C 1
ATOM 849 O O . GLU A 1 109 ? -2.182 -3.884 -4.320 1.00 96.56 109 GLU A O 1
ATOM 854 N N . LEU A 1 110 ? -2.416 -2.128 -2.914 1.00 97.00 110 LEU A N 1
ATOM 855 C CA . LEU A 1 110 ? -1.223 -2.384 -2.107 1.00 97.00 110 LEU A CA 1
ATOM 856 C C . LEU A 1 110 ? -1.188 -3.833 -1.625 1.00 97.00 110 LEU A C 1
ATOM 858 O O . LEU A 1 110 ? -0.159 -4.486 -1.758 1.00 97.00 110 LEU A O 1
ATOM 862 N N . TYR A 1 111 ? -2.308 -4.357 -1.128 1.00 96.00 111 TYR A N 1
ATOM 863 C CA . TYR A 1 111 ? -2.416 -5.729 -0.616 1.00 96.00 111 TYR A CA 1
ATOM 864 C C . TYR A 1 111 ? -2.851 -6.759 -1.669 1.00 96.00 111 TYR A C 1
ATOM 866 O O . TYR A 1 111 ? -3.141 -7.907 -1.340 1.00 96.00 111 TYR A O 1
ATOM 874 N N . SER A 1 112 ? -2.879 -6.383 -2.948 1.00 95.31 112 SER A N 1
ATOM 875 C CA . SER A 1 112 ? -3.143 -7.323 -4.034 1.00 95.31 112 SER A CA 1
ATOM 876 C C . SER A 1 112 ? -1.912 -8.173 -4.365 1.00 95.31 112 SER A C 1
ATOM 878 O O . SER A 1 112 ? -0.781 -7.836 -4.018 1.00 95.31 112 SER A O 1
ATOM 880 N N . ALA A 1 113 ? -2.137 -9.268 -5.092 1.00 94.81 113 ALA A N 1
ATOM 881 C CA . ALA A 1 113 ? -1.080 -10.126 -5.627 1.00 94.81 113 ALA A CA 1
ATOM 882 C C . ALA A 1 113 ? -0.579 -9.679 -7.017 1.00 94.81 113 ALA A C 1
ATOM 884 O O . ALA A 1 113 ? 0.049 -10.468 -7.718 1.00 94.81 113 ALA A O 1
ATOM 885 N N . ARG A 1 114 ? -0.912 -8.456 -7.463 1.00 93.06 114 ARG A N 1
ATOM 886 C CA . ARG A 1 114 ? -0.606 -7.995 -8.830 1.00 93.06 114 ARG A CA 1
ATOM 887 C C . ARG A 1 114 ? 0.868 -7.640 -9.035 1.00 93.06 114 ARG A C 1
ATOM 889 O O . ARG A 1 114 ? 1.364 -7.832 -10.137 1.00 93.06 114 ARG A O 1
ATOM 896 N N . ALA A 1 115 ? 1.552 -7.158 -8.000 1.00 95.12 115 ALA A N 1
ATOM 897 C CA . ALA A 1 115 ? 2.985 -6.875 -8.018 1.00 95.12 115 ALA A CA 1
ATOM 898 C C . ALA A 1 115 ? 3.579 -6.991 -6.604 1.00 95.12 115 ALA A C 1
ATOM 900 O O . ALA A 1 115 ? 2.842 -7.138 -5.621 1.00 95.12 115 ALA A O 1
ATOM 901 N N . ASP A 1 116 ? 4.908 -6.914 -6.488 1.00 95.12 116 ASP A N 1
ATOM 902 C CA . ASP A 1 116 ? 5.572 -6.829 -5.187 1.00 95.12 116 ASP A CA 1
ATOM 903 C C . ASP A 1 116 ? 5.480 -5.403 -4.628 1.00 95.12 116 ASP A C 1
ATOM 905 O O . ASP A 1 116 ? 6.264 -4.511 -4.943 1.00 95.12 116 ASP A O 1
ATOM 909 N N . TYR A 1 117 ? 4.491 -5.191 -3.764 1.00 97.06 117 TYR A N 1
ATOM 910 C CA . TYR A 1 117 ? 4.258 -3.902 -3.122 1.00 97.06 117 TYR A CA 1
ATOM 911 C C . TYR A 1 117 ? 4.891 -3.779 -1.730 1.00 97.06 117 TYR A C 1
ATOM 913 O O . TYR A 1 117 ? 4.586 -2.825 -1.018 1.00 97.06 117 TYR A O 1
ATOM 921 N N . ARG A 1 118 ? 5.755 -4.705 -1.290 1.00 95.31 118 ARG A N 1
ATOM 922 C CA . ARG A 1 118 ? 6.239 -4.737 0.108 1.00 95.31 118 ARG A CA 1
ATOM 923 C C . ARG A 1 118 ? 6.888 -3.433 0.571 1.00 95.31 118 ARG A C 1
ATOM 925 O O . ARG A 1 118 ? 6.635 -2.997 1.694 1.00 95.31 118 ARG A O 1
ATOM 932 N N . ASP A 1 119 ? 7.695 -2.797 -0.270 1.00 96.06 119 ASP A N 1
ATOM 933 C CA . ASP A 1 119 ? 8.398 -1.569 0.115 1.00 96.06 119 ASP A CA 1
ATOM 934 C C . ASP A 1 119 ? 7.479 -0.342 0.068 1.00 96.06 119 ASP A C 1
ATOM 936 O O . ASP A 1 119 ? 7.416 0.427 1.033 1.00 96.06 119 ASP A O 1
ATOM 940 N N . ILE A 1 120 ? 6.664 -0.208 -0.984 1.00 97.38 120 ILE A N 1
ATOM 941 C CA . ILE A 1 120 ? 5.692 0.888 -1.090 1.00 97.38 120 ILE A CA 1
ATOM 942 C C . ILE A 1 120 ? 4.549 0.768 -0.062 1.00 97.38 120 ILE A C 1
ATOM 944 O O . ILE A 1 120 ? 4.029 1.791 0.382 1.00 97.38 120 ILE A O 1
ATOM 948 N N . ARG A 1 121 ? 4.215 -0.446 0.417 1.00 96.38 121 ARG A N 1
ATOM 949 C CA . ARG A 1 121 ? 3.319 -0.681 1.572 1.00 96.38 121 ARG A CA 1
ATOM 950 C C . ARG A 1 121 ? 3.856 -0.023 2.834 1.00 96.38 121 ARG A C 1
ATOM 952 O O . ARG A 1 121 ? 3.130 0.723 3.484 1.00 96.38 121 ARG A O 1
ATOM 959 N N . LYS A 1 122 ? 5.136 -0.234 3.164 1.00 96.12 122 LYS A N 1
ATOM 960 C CA . LYS A 1 122 ? 5.764 0.395 4.342 1.00 96.12 122 LYS A CA 1
ATOM 961 C C . LYS A 1 122 ? 5.711 1.918 4.248 1.00 96.12 122 LYS A C 1
ATOM 963 O O . LYS A 1 122 ? 5.391 2.586 5.232 1.00 96.12 122 LYS A O 1
ATOM 968 N N . LEU A 1 123 ? 5.988 2.466 3.062 1.00 96.44 123 LEU A N 1
ATOM 969 C CA . LEU A 1 123 ? 5.875 3.899 2.797 1.00 96.44 123 LEU A CA 1
ATOM 970 C C . LEU A 1 123 ? 4.436 4.397 2.994 1.00 96.44 123 LEU A C 1
ATOM 972 O O . LEU A 1 123 ? 4.228 5.355 3.737 1.00 96.44 123 LEU A O 1
ATOM 976 N N . ALA A 1 124 ? 3.450 3.741 2.380 1.00 95.94 124 ALA A N 1
ATOM 977 C CA . ALA A 1 124 ? 2.037 4.092 2.506 1.00 95.94 124 ALA A CA 1
ATOM 978 C C . ALA A 1 124 ? 1.580 4.078 3.971 1.00 95.94 124 ALA A C 1
ATOM 980 O O . ALA A 1 124 ? 1.027 5.067 4.451 1.00 95.94 124 ALA A O 1
ATOM 981 N N . THR A 1 125 ? 1.887 3.012 4.713 1.00 95.12 125 THR A N 1
ATOM 982 C CA . THR A 1 125 ? 1.564 2.891 6.140 1.00 95.12 125 THR A CA 1
ATOM 983 C C . THR A 1 125 ? 2.172 4.035 6.946 1.00 95.12 125 THR A C 1
ATOM 985 O O . THR A 1 125 ? 1.477 4.667 7.742 1.00 95.12 125 THR A O 1
ATOM 988 N N . LYS A 1 126 ? 3.440 4.385 6.695 1.00 94.44 126 LYS A N 1
ATOM 989 C CA . LYS A 1 126 ? 4.098 5.520 7.355 1.00 94.44 126 LYS A CA 1
ATOM 990 C C . LYS A 1 126 ? 3.402 6.853 7.061 1.00 94.44 126 LYS A C 1
ATOM 992 O O . LYS A 1 126 ? 3.256 7.667 7.972 1.00 94.44 126 LYS A O 1
ATOM 997 N N . LEU A 1 127 ? 2.966 7.081 5.821 1.00 93.88 127 LEU A N 1
ATOM 998 C CA . LEU A 1 127 ? 2.236 8.295 5.434 1.00 93.88 127 LEU A CA 1
ATOM 999 C C . LEU A 1 127 ? 0.875 8.379 6.136 1.00 93.88 127 LEU A C 1
ATOM 1001 O O . LEU A 1 127 ? 0.553 9.418 6.711 1.00 93.88 127 LEU A O 1
ATOM 1005 N N . LEU A 1 128 ? 0.119 7.278 6.180 1.00 92.88 128 LEU A N 1
ATOM 1006 C CA . LEU A 1 128 ? -1.175 7.226 6.871 1.00 92.88 128 LEU A CA 1
ATOM 1007 C C . LEU A 1 128 ? -1.034 7.475 8.370 1.00 92.88 128 LEU A C 1
ATOM 1009 O O . LEU A 1 128 ? -1.765 8.282 8.939 1.00 92.88 128 LEU A O 1
ATOM 1013 N N . VAL A 1 129 ? -0.061 6.828 9.010 1.00 92.19 129 VAL A N 1
ATOM 1014 C CA . VAL A 1 129 ? 0.236 7.027 10.433 1.00 92.19 129 VAL A CA 1
ATOM 1015 C C . VAL A 1 129 ? 0.704 8.465 10.706 1.00 92.19 129 VAL A C 1
ATOM 1017 O O . VAL A 1 129 ? 0.390 9.041 11.752 1.00 92.19 129 VAL A O 1
ATOM 1020 N N . GLY A 1 130 ? 1.419 9.088 9.766 1.00 89.94 130 GLY A N 1
ATOM 1021 C CA . GLY A 1 130 ? 1.777 10.508 9.796 1.00 89.94 130 GLY A CA 1
ATOM 1022 C C . GLY A 1 130 ? 0.553 11.427 9.824 1.00 89.94 130 GLY A C 1
ATOM 1023 O O . GLY A 1 130 ? 0.466 12.281 10.707 1.00 89.94 130 GLY A O 1
ATOM 1024 N N . ASN A 1 131 ? -0.418 11.168 8.945 1.00 87.69 131 ASN A N 1
ATOM 1025 C CA . ASN A 1 131 ? -1.593 12.018 8.703 1.00 87.69 131 ASN A CA 1
ATOM 1026 C C . ASN A 1 131 ? -2.862 11.552 9.440 1.00 87.69 131 ASN A C 1
ATOM 1028 O O . ASN A 1 131 ? -3.968 12.013 9.166 1.00 87.69 131 ASN A O 1
ATOM 1032 N N . LEU A 1 132 ? -2.710 10.666 10.427 1.00 87.12 132 LEU A N 1
ATOM 1033 C CA . LEU A 1 132 ? -3.797 10.050 11.195 1.00 87.12 132 LEU A CA 1
ATOM 1034 C C . LEU A 1 132 ? -4.837 11.046 11.728 1.00 87.12 132 LEU A C 1
ATOM 1036 O O . LEU A 1 132 ? -6.031 10.765 11.702 1.00 87.12 132 LEU A O 1
ATOM 1040 N N . ARG A 1 133 ? -4.393 12.216 12.206 1.00 84.00 133 ARG A N 1
ATOM 1041 C CA . ARG A 1 133 ? -5.287 13.254 12.742 1.00 84.00 133 ARG A CA 1
ATOM 1042 C C . ARG A 1 133 ? -6.233 13.803 11.673 1.00 84.00 133 ARG A C 1
ATOM 1044 O O . ARG A 1 133 ? -7.394 14.050 11.973 1.00 84.00 133 ARG A O 1
ATOM 1051 N N . GLU A 1 134 ? -5.732 14.008 10.462 1.00 82.88 134 GLU A N 1
ATOM 1052 C CA . GLU A 1 134 ? -6.513 14.529 9.338 1.00 82.88 134 GLU A CA 1
ATOM 1053 C C . GLU A 1 134 ? -7.464 13.454 8.816 1.00 82.88 134 GLU A C 1
ATOM 1055 O O . GLU A 1 134 ? -8.643 13.724 8.616 1.00 82.88 134 GLU A O 1
ATOM 1060 N N . LEU A 1 135 ? -6.986 12.209 8.728 1.00 80.94 135 LEU A N 1
ATOM 1061 C CA . LEU A 1 135 ? -7.785 11.053 8.313 1.00 80.94 135 LEU A CA 1
ATOM 1062 C C . LEU A 1 135 ? -8.913 10.709 9.296 1.00 80.94 135 LEU A C 1
ATOM 1064 O O . LEU A 1 135 ? -9.921 10.139 8.888 1.00 80.94 135 LEU A O 1
ATOM 1068 N N . GLN A 1 136 ? -8.754 11.017 10.584 1.00 81.38 136 GLN A N 1
ATOM 1069 C CA . GLN A 1 136 ? -9.807 10.852 11.594 1.00 81.38 136 GLN A CA 1
ATOM 1070 C C . GLN A 1 136 ? -10.669 12.109 11.779 1.00 81.38 136 GLN A C 1
ATOM 1072 O O . GLN A 1 136 ? -11.652 12.072 12.519 1.00 81.38 136 GLN A O 1
ATOM 1077 N N . GLY A 1 137 ? -10.311 13.223 11.139 1.00 69.81 137 GLY A N 1
ATOM 1078 C CA . GLY A 1 137 ? -11.074 14.462 11.199 1.00 69.81 137 GLY A CA 1
ATOM 1079 C C . GLY A 1 137 ? -12.337 14.398 10.338 1.00 69.81 137 GLY A C 1
ATOM 1080 O O . GLY A 1 137 ? -12.329 13.858 9.238 1.00 69.81 137 GLY A O 1
ATOM 1081 N N . GLY A 1 138 ? -13.429 14.997 10.817 1.00 68.94 138 GLY A N 1
ATOM 1082 C CA . GLY A 1 138 ? -14.677 15.139 10.057 1.00 68.94 138 GLY A CA 1
ATOM 1083 C C . GLY A 1 138 ? -15.738 14.075 10.356 1.00 68.94 138 GLY A C 1
ATOM 1084 O O . GLY A 1 138 ? -15.626 13.294 11.296 1.00 68.94 138 GLY A O 1
ATOM 1085 N N . SER A 1 139 ? -16.826 14.094 9.579 1.00 66.31 139 SER A N 1
ATOM 1086 C CA . SER A 1 139 ? -17.983 13.202 9.774 1.00 66.31 139 SER A CA 1
ATOM 1087 C C . SER A 1 139 ? -17.766 11.785 9.235 1.00 66.31 139 SER A C 1
ATOM 1089 O O . SER A 1 139 ? -18.483 10.869 9.628 1.00 66.31 139 SER A O 1
ATOM 1091 N N . THR A 1 140 ? -16.790 11.602 8.344 1.00 73.94 140 THR A N 1
ATOM 1092 C CA . THR A 1 140 ? -16.468 10.325 7.699 1.00 73.94 140 THR A CA 1
ATOM 1093 C C . THR A 1 140 ? -14.970 10.057 7.827 1.00 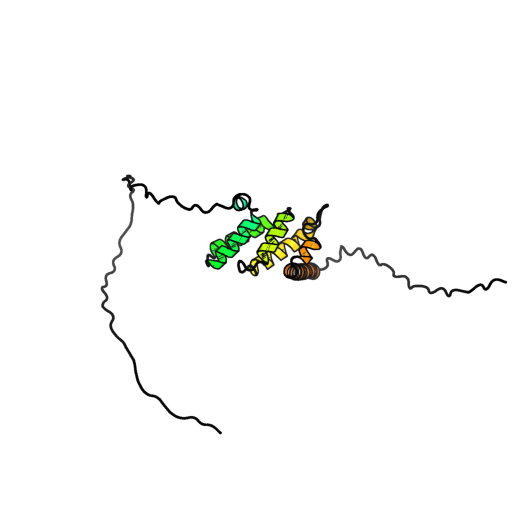73.94 140 THR A C 1
ATOM 1095 O O . THR A 1 140 ? -14.198 10.596 7.033 1.00 73.94 140 THR A O 1
ATOM 1098 N N . PRO A 1 141 ? -14.532 9.253 8.810 1.00 80.50 141 PRO A N 1
ATOM 1099 C CA . PRO A 1 141 ? -13.120 8.928 8.947 1.00 80.50 141 PRO A CA 1
ATOM 1100 C C . PRO A 1 141 ? -12.636 8.145 7.720 1.00 80.50 141 PRO A C 1
ATOM 1102 O O . PRO A 1 141 ? -13.320 7.237 7.237 1.00 80.50 141 PRO A O 1
ATOM 1105 N N . GLY A 1 142 ? -11.446 8.491 7.230 1.00 81.50 142 GLY A N 1
ATOM 1106 C CA . GLY A 1 142 ? -10.794 7.796 6.122 1.00 81.50 142 GLY A CA 1
ATOM 1107 C C . GLY A 1 142 ? -10.431 6.356 6.487 1.00 81.50 142 GLY A C 1
ATOM 1108 O O . GLY A 1 142 ? -10.599 5.453 5.675 1.00 81.50 142 GLY A O 1
ATOM 1109 N N . ILE A 1 143 ? -10.009 6.125 7.736 1.00 87.69 143 ILE A N 1
ATOM 1110 C CA . ILE A 1 143 ? -9.723 4.790 8.276 1.00 87.69 143 ILE A CA 1
ATOM 1111 C C . ILE A 1 143 ? -10.809 4.426 9.287 1.00 87.69 143 ILE A C 1
ATOM 1113 O O . ILE A 1 143 ? -10.851 4.981 10.385 1.00 87.69 143 ILE A O 1
ATOM 1117 N N . ASP A 1 144 ? -11.685 3.494 8.919 1.00 89.06 144 ASP A N 1
ATOM 1118 C CA . ASP A 1 144 ? -12.799 3.033 9.746 1.00 89.06 144 ASP A CA 1
ATOM 1119 C C . ASP A 1 144 ? -12.736 1.527 10.045 1.00 89.06 144 ASP A C 1
ATOM 1121 O O . ASP A 1 144 ? -11.870 0.793 9.563 1.00 89.06 144 ASP A O 1
ATOM 1125 N N . SER A 1 145 ? -13.664 1.049 10.880 1.00 90.94 145 SER A N 1
ATOM 1126 C CA . SER A 1 145 ? -13.704 -0.365 11.258 1.00 90.94 145 SER A CA 1
ATOM 1127 C C . SER A 1 145 ? -13.963 -1.296 10.073 1.00 90.94 145 SER A C 1
ATOM 1129 O O . SER A 1 145 ? -13.556 -2.456 10.149 1.00 90.94 145 SER A O 1
ATOM 1131 N N . ASP A 1 146 ? -14.665 -0.844 9.037 1.00 91.88 146 ASP A N 1
ATOM 1132 C CA . ASP A 1 146 ? -15.046 -1.697 7.913 1.00 91.88 146 ASP A CA 1
ATOM 1133 C C . ASP A 1 146 ? -13.851 -1.921 6.984 1.00 91.88 146 ASP A C 1
ATOM 1135 O O . ASP A 1 146 ? -13.576 -3.062 6.607 1.00 91.88 146 ASP A O 1
ATOM 1139 N N . LEU A 1 147 ? -13.060 -0.875 6.725 1.00 91.19 147 LEU A N 1
ATOM 1140 C CA . LEU A 1 147 ? -11.785 -0.972 6.018 1.00 91.19 147 LEU A CA 1
ATOM 1141 C C . LEU A 1 147 ? -10.817 -1.922 6.734 1.00 91.19 147 LEU A C 1
ATOM 1143 O O . LEU A 1 147 ? -10.233 -2.804 6.105 1.00 91.19 147 LEU A O 1
ATOM 1147 N N . LEU A 1 148 ? -10.672 -1.780 8.054 1.00 94.00 148 LEU A N 1
ATOM 1148 C CA . LEU A 1 148 ? -9.758 -2.618 8.839 1.00 94.00 148 LEU A CA 1
ATOM 1149 C C . LEU A 1 148 ? -10.182 -4.095 8.850 1.00 94.00 148 LEU A C 1
ATOM 1151 O O . LEU A 1 148 ? -9.330 -4.980 8.822 1.00 94.00 148 LEU A O 1
ATOM 1155 N N . LYS A 1 149 ? -11.490 -4.382 8.851 1.00 95.31 149 LYS A N 1
ATOM 1156 C CA . LYS A 1 149 ? -12.005 -5.757 8.731 1.00 95.31 149 LYS A CA 1
ATOM 1157 C C . LYS A 1 149 ? -11.803 -6.331 7.330 1.00 95.31 149 LYS A C 1
ATOM 1159 O O . LYS A 1 149 ? -11.536 -7.523 7.206 1.00 95.31 149 LYS A O 1
ATOM 1164 N N . ALA A 1 150 ? -11.944 -5.506 6.292 1.00 94.06 150 ALA A N 1
ATOM 1165 C CA . ALA A 1 150 ? -11.769 -5.930 4.906 1.00 94.06 150 ALA A CA 1
ATOM 1166 C C . ALA A 1 150 ? -10.306 -6.274 4.577 1.00 94.06 150 ALA A C 1
ATOM 1168 O O . ALA A 1 150 ? -10.059 -7.177 3.778 1.00 94.06 150 ALA A O 1
ATOM 1169 N N . PHE A 1 151 ? -9.346 -5.593 5.210 1.00 95.00 151 PHE A N 1
ATOM 1170 C CA . PHE A 1 151 ? -7.913 -5.782 4.976 1.00 95.00 151 PHE A CA 1
ATOM 1171 C C . PHE A 1 151 ? -7.171 -6.060 6.299 1.00 95.00 151 PHE A C 1
ATOM 1173 O O . PHE A 1 151 ? -6.565 -5.155 6.873 1.00 95.00 151 PHE A O 1
ATOM 1180 N N . PRO A 1 152 ? -7.189 -7.307 6.809 1.00 96.00 152 PRO A N 1
ATOM 1181 C CA . PRO A 1 152 ? -6.618 -7.636 8.120 1.00 96.00 152 PRO A CA 1
ATOM 1182 C C . PRO A 1 152 ? -5.083 -7.542 8.176 1.00 96.00 152 PRO A C 1
ATOM 1184 O O . PRO A 1 152 ? -4.525 -7.197 9.219 1.00 96.00 152 PRO A O 1
ATOM 1187 N N . GLU A 1 153 ? -4.391 -7.817 7.065 1.00 95.81 153 GLU A N 1
ATOM 1188 C CA . GLU A 1 153 ? -2.934 -7.636 6.965 1.00 95.81 153 GLU A CA 1
ATOM 1189 C C . GLU A 1 153 ? -2.574 -6.150 7.099 1.00 95.81 153 GLU A C 1
ATOM 1191 O O . GLU A 1 153 ? -1.770 -5.784 7.956 1.00 95.81 153 GLU A O 1
ATOM 1196 N N . PHE A 1 154 ? -3.283 -5.287 6.359 1.00 95.56 154 PHE A N 1
ATOM 1197 C CA . PHE A 1 154 ? -3.201 -3.835 6.510 1.00 95.56 154 PHE A CA 1
ATOM 1198 C C . PHE A 1 154 ? -3.481 -3.391 7.943 1.00 95.56 154 PHE A C 1
ATOM 1200 O O . PHE A 1 154 ? -2.691 -2.645 8.512 1.00 95.56 154 PHE A O 1
ATOM 1207 N N . ALA A 1 155 ? -4.574 -3.859 8.551 1.00 96.19 155 ALA A N 1
ATOM 1208 C CA . ALA A 1 155 ? -4.932 -3.477 9.912 1.00 96.19 155 ALA A CA 1
ATOM 1209 C C . ALA A 1 155 ? -3.818 -3.813 10.913 1.00 96.19 155 ALA A C 1
ATOM 1211 O O . ALA A 1 155 ? -3.489 -2.994 11.769 1.00 96.19 155 ALA A O 1
ATOM 1212 N N . THR A 1 156 ? -3.199 -4.987 10.773 1.00 96.50 156 THR A N 1
ATOM 1213 C CA . THR A 1 156 ? -2.100 -5.426 11.639 1.00 96.50 156 THR A CA 1
ATOM 1214 C C . THR A 1 156 ? -0.884 -4.513 11.495 1.00 96.50 156 THR A C 1
ATOM 1216 O O . THR A 1 156 ? -0.396 -3.974 12.491 1.00 96.50 156 THR A O 1
ATOM 1219 N N . GLU A 1 157 ? -0.417 -4.293 10.265 1.00 95.69 157 GLU A N 1
ATOM 1220 C CA . GLU A 1 157 ? 0.738 -3.431 9.991 1.00 95.69 157 GLU A CA 1
ATOM 1221 C C . GLU A 1 157 ? 0.482 -1.982 10.413 1.00 95.69 157 GLU A C 1
ATOM 1223 O O . GLU A 1 157 ? 1.338 -1.342 11.026 1.00 95.69 157 GLU A O 1
ATOM 1228 N N . PHE A 1 158 ? -0.721 -1.477 10.146 1.00 94.31 158 PHE A N 1
ATOM 1229 C CA . PHE A 1 158 ? -1.137 -0.132 10.508 1.00 94.31 158 PHE A CA 1
ATOM 1230 C C . PHE A 1 158 ? -1.181 0.073 12.026 1.00 94.31 158 PHE A C 1
ATOM 1232 O O . PHE A 1 158 ? -0.680 1.083 12.529 1.00 94.31 158 PHE A O 1
ATOM 1239 N N . CYS A 1 159 ? -1.730 -0.887 12.776 1.00 94.75 159 CYS A N 1
ATOM 1240 C CA . CYS A 1 159 ? -1.739 -0.845 14.237 1.00 94.75 159 CYS A CA 1
ATOM 1241 C C . CYS A 1 159 ? -0.319 -0.864 14.811 1.00 94.75 159 CYS A C 1
ATOM 1243 O O . CYS A 1 159 ? -0.0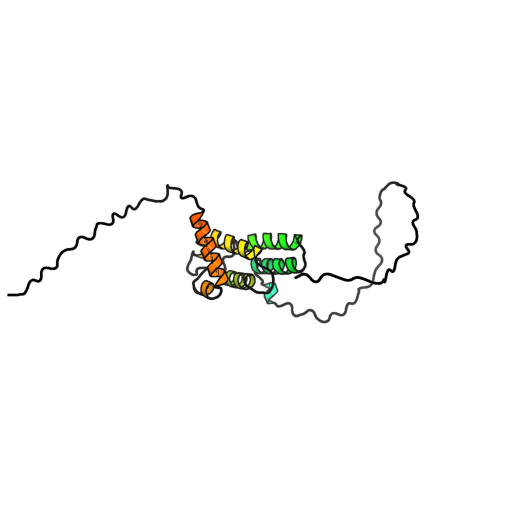05 -0.031 15.662 1.00 94.75 159 CYS A O 1
ATOM 1245 N N . LEU A 1 160 ? 0.548 -1.757 14.323 1.00 95.38 160 LEU A N 1
ATOM 1246 C CA . LEU A 1 160 ? 1.942 -1.840 14.770 1.00 95.38 160 LEU A CA 1
ATOM 1247 C C . LEU A 1 160 ? 2.702 -0.538 14.497 1.00 95.38 160 LEU A C 1
ATOM 1249 O O . LEU A 1 160 ? 3.321 0.005 15.410 1.00 95.38 160 LEU A O 1
ATOM 1253 N N . ALA A 1 161 ? 2.588 0.011 13.287 1.00 94.56 161 ALA A N 1
ATOM 1254 C CA . ALA A 1 161 ? 3.228 1.274 12.921 1.00 94.56 161 ALA A CA 1
ATOM 1255 C C . ALA A 1 161 ? 2.693 2.461 13.740 1.00 94.56 161 ALA A C 1
ATOM 1257 O O . ALA A 1 161 ? 3.445 3.360 14.121 1.00 94.56 161 ALA A O 1
ATOM 1258 N N . THR A 1 162 ? 1.394 2.462 14.057 1.00 93.81 162 THR A N 1
ATOM 1259 C CA . THR A 1 162 ? 0.795 3.478 14.932 1.00 93.81 162 THR A CA 1
ATOM 1260 C C . THR A 1 162 ? 1.378 3.391 16.341 1.00 93.81 162 THR A C 1
ATOM 1262 O O . THR A 1 162 ? 1.793 4.408 16.894 1.00 93.81 162 THR A O 1
ATOM 1265 N N . MET A 1 163 ? 1.457 2.188 16.918 1.00 94.38 163 MET A N 1
ATOM 1266 C CA . MET A 1 163 ? 2.063 1.972 18.236 1.00 94.38 163 MET A CA 1
ATOM 1267 C C . MET A 1 163 ? 3.534 2.393 18.252 1.00 94.38 163 MET A C 1
ATOM 1269 O O . MET A 1 163 ? 3.949 3.111 19.159 1.00 94.38 163 MET A O 1
ATOM 1273 N N . GLU A 1 164 ? 4.308 2.007 17.237 1.00 92.69 164 GLU A N 1
ATOM 1274 C CA . GLU A 1 164 ? 5.719 2.378 17.101 1.00 92.69 164 GLU A CA 1
ATOM 1275 C C . GLU A 1 164 ? 5.912 3.899 17.081 1.00 92.69 164 GLU A C 1
ATOM 1277 O O . GLU A 1 164 ? 6.793 4.408 17.776 1.00 92.69 164 GLU A O 1
ATOM 1282 N N . LYS A 1 165 ? 5.055 4.645 16.366 1.00 89.38 165 LYS A N 1
ATOM 1283 C CA . LYS A 1 165 ? 5.093 6.116 16.358 1.00 89.38 165 LYS A CA 1
ATOM 1284 C C . LYS A 1 165 ? 4.938 6.700 17.764 1.00 89.38 165 LYS A C 1
ATOM 1286 O O . LYS A 1 165 ? 5.735 7.549 18.150 1.00 89.38 165 LYS A O 1
ATOM 1291 N N . TYR A 1 166 ? 3.952 6.237 18.533 1.00 84.81 166 TYR A N 1
ATOM 1292 C CA . TYR A 1 166 ? 3.713 6.742 19.892 1.00 84.81 166 TYR A CA 1
ATOM 1293 C C . TYR A 1 166 ? 4.763 6.287 20.912 1.00 84.81 166 TYR A C 1
ATOM 1295 O O . TYR A 1 166 ? 4.975 6.973 21.907 1.00 84.81 166 TYR A O 1
ATOM 1303 N N . LEU A 1 167 ? 5.427 5.154 20.678 1.00 88.88 167 LEU A N 1
ATOM 1304 C CA . LEU A 1 167 ? 6.535 4.685 21.516 1.00 88.88 167 LEU A CA 1
ATOM 1305 C C . LEU A 1 167 ? 7.862 5.390 21.193 1.00 88.88 167 LEU A C 1
ATOM 1307 O O . LEU A 1 167 ? 8.730 5.473 22.058 1.00 88.88 167 LEU A O 1
ATOM 1311 N N . SER A 1 168 ? 8.020 5.880 19.961 1.00 80.31 168 SER A N 1
ATOM 1312 C CA . SER A 1 168 ? 9.250 6.522 19.478 1.00 80.31 168 SER A CA 1
ATOM 1313 C C . SER A 1 168 ? 9.289 8.032 19.707 1.00 80.31 168 SER A C 1
ATOM 1315 O O . SER A 1 168 ? 10.370 8.620 19.669 1.00 80.31 168 SER A O 1
ATOM 1317 N N . GLU A 1 169 ? 8.147 8.686 19.939 1.00 69.69 169 GLU A N 1
ATOM 1318 C CA . GLU A 1 169 ? 8.146 10.080 20.380 1.00 69.69 169 GLU A CA 1
ATOM 1319 C C . GLU A 1 169 ? 8.733 10.152 21.801 1.00 69.69 169 GLU A C 1
ATOM 1321 O O . GLU A 1 169 ? 8.142 9.592 22.730 1.00 69.69 169 GLU A O 1
ATOM 1326 N N . PRO A 1 170 ? 9.884 10.827 22.023 1.00 54.88 170 PRO A N 1
ATOM 1327 C CA . PRO A 1 170 ? 10.348 11.073 23.376 1.00 54.88 170 PRO A CA 1
ATOM 1328 C C . PRO A 1 170 ? 9.249 11.872 24.060 1.00 54.88 170 PRO A C 1
ATOM 1330 O O . PRO A 1 170 ? 8.888 12.954 23.596 1.00 54.88 170 PRO A O 1
ATOM 1333 N N . SER A 1 171 ? 8.696 11.320 25.138 1.00 50.50 171 SER A N 1
ATOM 1334 C CA . SER A 1 171 ? 7.704 11.989 25.964 1.00 50.50 171 SER A CA 1
ATOM 1335 C C . SER A 1 171 ? 8.229 13.381 26.308 1.00 50.50 171 SER A C 1
ATOM 1337 O O . SER A 1 171 ? 9.087 13.510 27.181 1.00 50.50 171 SER A O 1
ATOM 1339 N N . ASN A 1 172 ? 7.769 14.423 25.614 1.00 45.41 172 ASN A N 1
ATOM 1340 C CA . ASN A 1 172 ? 8.029 15.780 26.050 1.00 45.41 172 ASN A CA 1
ATOM 1341 C C . ASN A 1 172 ? 7.261 15.920 27.371 1.00 45.41 172 ASN A C 1
ATOM 1343 O O . ASN A 1 172 ? 6.025 15.867 27.350 1.00 45.41 172 ASN A O 1
ATOM 1347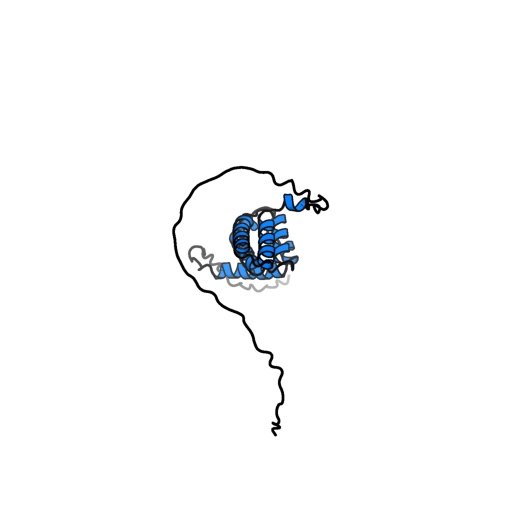 N N . PRO A 1 173 ? 7.931 16.063 28.530 1.00 48.16 173 PRO A N 1
ATOM 1348 C CA . PRO A 1 173 ? 7.244 16.046 29.818 1.00 48.16 173 PRO A CA 1
ATOM 1349 C C . PRO A 1 173 ? 6.277 17.227 29.994 1.00 48.16 173 PRO A C 1
ATOM 1351 O O . PRO A 1 173 ? 5.536 17.273 30.969 1.00 48.16 173 PRO A O 1
ATOM 1354 N N . GLN A 1 174 ? 6.263 18.192 29.069 1.00 46.25 174 GLN A N 1
ATOM 1355 C CA . GLN A 1 174 ? 5.483 19.421 29.190 1.00 46.25 174 GLN A CA 1
ATOM 1356 C C . GLN A 1 174 ? 4.010 19.323 28.776 1.00 46.25 174 GLN A C 1
ATOM 1358 O O . GLN A 1 174 ? 3.292 20.305 28.940 1.00 46.25 174 GLN A O 1
ATOM 1363 N N . HIS A 1 175 ? 3.524 18.173 28.299 1.00 45.22 175 HIS A N 1
ATOM 1364 C CA . HIS A 1 175 ? 2.092 18.006 28.003 1.00 45.22 175 HIS A CA 1
ATOM 1365 C C . HIS A 1 175 ? 1.417 16.837 28.722 1.00 45.22 175 HIS A C 1
ATOM 1367 O O . HIS A 1 175 ? 0.266 16.511 28.433 1.00 45.22 175 HIS A O 1
ATOM 1373 N N . VAL A 1 176 ? 2.079 16.272 29.734 1.00 45.34 176 VAL A N 1
ATOM 1374 C CA . VAL A 1 176 ? 1.359 15.617 30.824 1.00 45.34 176 VAL A CA 1
ATOM 1375 C C . VAL A 1 176 ? 1.027 16.726 31.810 1.00 45.34 176 VAL A C 1
ATOM 1377 O O . VAL A 1 176 ? 1.741 16.962 32.782 1.00 45.34 176 VAL A O 1
ATOM 1380 N N . ALA A 1 177 ? -0.077 17.435 31.558 1.00 44.25 177 ALA A N 1
ATOM 1381 C CA . ALA A 1 177 ? -0.821 17.967 32.684 1.00 44.25 177 ALA A CA 1
ATOM 1382 C C . ALA A 1 177 ? -1.081 16.752 33.571 1.00 44.25 177 ALA A C 1
ATOM 1384 O O . ALA A 1 177 ? -1.847 15.857 33.212 1.00 44.25 177 ALA A O 1
ATOM 1385 N N . SER A 1 178 ? -0.320 16.675 34.659 1.00 46.38 178 SER A N 1
ATOM 1386 C CA . SER A 1 178 ? -0.488 15.715 35.728 1.00 46.38 178 SER A CA 1
ATOM 1387 C C . SER A 1 178 ? -1.883 15.941 36.292 1.00 46.38 178 SER A C 1
ATOM 1389 O O . SER A 1 178 ? -2.076 16.627 37.292 1.00 46.38 178 SER A O 1
ATOM 1391 N N . SER A 1 179 ? -2.890 15.380 35.625 1.00 50.50 179 SER A N 1
ATOM 1392 C CA . SER A 1 179 ? -4.112 14.992 36.292 1.00 50.50 179 SER A CA 1
ATOM 1393 C C . SER A 1 179 ? -3.713 13.803 37.139 1.00 50.50 179 SER A C 1
ATOM 1395 O O . SER A 1 179 ? -3.870 12.641 36.764 1.00 50.50 179 SER A O 1
ATOM 1397 N N . ARG A 1 180 ? -3.110 14.120 38.285 1.00 45.94 180 ARG A N 1
ATOM 1398 C CA . ARG A 1 180 ? -3.084 13.250 39.442 1.00 45.94 180 ARG A CA 1
ATOM 1399 C C . ARG A 1 180 ? -4.551 13.022 39.789 1.00 45.94 180 ARG A C 1
ATOM 1401 O O . ARG A 1 180 ? -5.122 13.731 40.610 1.00 45.94 180 ARG A O 1
ATOM 1408 N N . PHE A 1 181 ? -5.181 12.068 39.114 1.00 53.88 181 PHE A N 1
ATOM 1409 C CA . PHE A 1 181 ? -6.382 11.452 39.631 1.00 53.88 181 PHE A CA 1
ATOM 1410 C C . PHE A 1 181 ? -5.928 10.768 40.916 1.00 53.88 181 PHE A C 1
ATOM 1412 O O . PHE A 1 181 ? -5.339 9.689 40.892 1.00 53.88 181 PHE A O 1
ATOM 1419 N N . GLU A 1 182 ? -6.102 11.456 42.043 1.00 52.56 182 GLU A N 1
ATOM 1420 C CA . GLU A 1 182 ? -6.118 10.803 43.340 1.00 52.56 182 GLU A CA 1
ATOM 1421 C C . GLU A 1 182 ? -7.235 9.769 43.275 1.00 52.56 182 GLU A C 1
ATOM 1423 O O . GLU A 1 182 ? -8.419 10.085 43.409 1.00 52.56 182 GLU A O 1
ATOM 1428 N N . ILE A 1 183 ? -6.856 8.521 43.013 1.00 63.53 183 ILE A N 1
ATOM 1429 C CA . ILE A 1 183 ? -7.730 7.383 43.242 1.00 63.53 183 ILE A CA 1
ATOM 1430 C C . ILE A 1 183 ? -7.906 7.341 44.755 1.00 63.53 183 ILE A C 1
ATOM 1432 O O . ILE A 1 183 ? -7.060 6.816 45.480 1.00 63.53 183 ILE A O 1
ATOM 1436 N N . LYS A 1 184 ? -8.974 7.976 45.247 1.00 66.75 184 LYS A N 1
ATOM 1437 C CA . LYS A 1 184 ? -9.364 7.832 46.644 1.00 66.75 184 LYS A CA 1
ATOM 1438 C C . LYS A 1 184 ? -9.624 6.343 46.881 1.00 66.75 184 LYS A C 1
ATOM 1440 O O . LYS A 1 184 ? -10.368 5.746 46.098 1.00 66.75 184 LYS A O 1
ATOM 1445 N N . PRO A 1 185 ? -9.012 5.730 47.905 1.00 66.38 185 PRO A N 1
ATOM 1446 C CA . PRO A 1 185 ? -9.305 4.349 48.240 1.00 66.38 185 PRO A CA 1
ATOM 1447 C C . PRO A 1 185 ? -10.810 4.210 48.465 1.00 66.38 185 PRO A C 1
ATOM 1449 O O . PRO A 1 185 ? -11.436 5.053 49.110 1.00 66.38 185 PRO A O 1
ATOM 1452 N N . PHE A 1 186 ? -11.392 3.171 47.872 1.00 70.19 186 PHE A N 1
ATOM 1453 C CA . PHE A 1 186 ? -12.800 2.853 48.042 1.00 70.19 186 PHE A CA 1
ATOM 1454 C C . PHE A 1 186 ? -13.061 2.565 49.524 1.00 70.19 186 PHE A C 1
ATOM 1456 O O . PHE A 1 186 ? -12.594 1.564 50.068 1.00 70.19 186 PHE A O 1
ATOM 1463 N N . GLU A 1 187 ? -13.769 3.473 50.189 1.00 74.00 187 GLU A N 1
ATOM 1464 C CA . GLU A 1 187 ? -14.120 3.338 51.596 1.00 74.00 187 GLU A CA 1
ATOM 1465 C C . GLU A 1 187 ? -15.355 2.434 51.695 1.00 74.00 187 GLU A C 1
ATOM 1467 O O . GLU A 1 187 ? -16.477 2.832 51.371 1.00 74.00 187 GLU A O 1
ATOM 1472 N N . TYR A 1 188 ? -15.140 1.175 52.079 1.00 63.66 188 TYR A N 1
ATOM 1473 C CA . TYR A 1 188 ? -16.223 0.214 52.260 1.00 63.66 188 TYR A CA 1
ATOM 1474 C C . TYR A 1 188 ? -17.078 0.633 53.461 1.00 63.66 188 TYR A C 1
ATOM 1476 O O . TYR A 1 188 ? -16.629 0.558 54.605 1.00 63.66 188 TYR A O 1
ATOM 1484 N N . LYS A 1 189 ? -18.322 1.055 53.210 1.00 74.25 189 LYS A N 1
ATOM 1485 C CA . LYS A 1 189 ? -19.326 1.236 54.264 1.00 74.25 189 LYS A CA 1
ATOM 1486 C C . LYS A 1 189 ? -20.093 -0.074 54.450 1.00 74.25 189 LYS A C 1
ATOM 1488 O O . LYS A 1 189 ? -20.756 -0.508 53.506 1.00 74.25 189 LYS A O 1
ATOM 1493 N N . PRO A 1 190 ? -20.027 -0.712 55.631 1.00 69.69 190 PRO A N 1
ATOM 1494 C CA . PRO A 1 190 ? -20.866 -1.862 55.931 1.00 69.69 190 PRO A CA 1
ATOM 1495 C C . PRO A 1 190 ? -22.339 -1.459 55.830 1.00 69.69 190 PRO A C 1
ATOM 1497 O O . PRO A 1 190 ? -22.755 -0.456 56.409 1.00 69.69 190 PRO A O 1
ATOM 1500 N N . PHE A 1 191 ? -23.129 -2.236 55.093 1.00 68.94 191 PHE A N 1
ATOM 1501 C CA . PHE A 1 191 ? -24.581 -2.108 55.115 1.00 68.94 191 PHE A CA 1
ATOM 1502 C C . PHE A 1 191 ? -25.097 -2.599 56.473 1.00 68.94 191 PHE A C 1
ATOM 1504 O O . PHE A 1 191 ? -25.066 -3.797 56.756 1.00 68.94 191 PHE A O 1
ATOM 1511 N N . GLU A 1 192 ? -25.574 -1.684 57.316 1.00 70.38 192 GLU A N 1
ATOM 1512 C CA . GLU A 1 192 ? -26.365 -2.044 58.492 1.00 70.38 192 GLU A CA 1
ATOM 1513 C C . GLU A 1 192 ? -27.802 -2.346 58.057 1.00 70.38 192 GLU A C 1
ATOM 1515 O O . GLU A 1 192 ? -28.534 -1.473 57.587 1.00 70.38 192 GLU A O 1
ATOM 1520 N N . TYR A 1 193 ? -28.213 -3.603 58.215 1.00 62.94 193 TYR A N 1
ATOM 1521 C CA . TYR A 1 193 ? -29.607 -3.996 58.061 1.00 62.94 193 TYR A CA 1
ATOM 1522 C C . TYR A 1 193 ? -30.419 -3.443 59.235 1.00 62.94 193 TYR A C 1
ATOM 1524 O O . TYR A 1 193 ? -30.345 -3.951 60.353 1.00 62.94 193 TYR A O 1
ATOM 1532 N N . GLN A 1 194 ? -31.224 -2.417 58.972 1.00 68.88 194 GLN A N 1
ATOM 1533 C CA . GLN A 1 194 ? -32.293 -1.997 59.873 1.00 68.88 194 GLN A CA 1
ATOM 1534 C C . GLN A 1 194 ? -33.474 -2.951 59.664 1.00 68.88 194 GLN A C 1
ATOM 1536 O O . GLN A 1 194 ? -34.313 -2.738 58.789 1.00 68.88 194 GLN A O 1
ATOM 1541 N N . TRP A 1 195 ? -33.525 -4.039 60.434 1.00 53.69 195 TRP A N 1
ATOM 1542 C CA . TRP A 1 195 ? -34.748 -4.832 60.531 1.00 53.69 195 TRP A CA 1
ATOM 1543 C C . TRP A 1 195 ? -35.810 -3.971 61.220 1.00 53.69 195 TRP A C 1
ATOM 1545 O O . TRP A 1 195 ? -35.631 -3.541 62.360 1.00 53.69 195 TRP A O 1
ATOM 1555 N N . GLY A 1 196 ? -36.873 -3.655 60.476 1.00 62.41 196 GLY A N 1
ATOM 1556 C CA . GLY A 1 196 ? -38.024 -2.908 60.970 1.00 62.41 196 GLY A CA 1
ATOM 1557 C C . GLY A 1 196 ? -38.629 -3.568 62.210 1.00 62.41 196 GLY A C 1
ATOM 1558 O O . GLY A 1 196 ? -38.648 -4.793 62.316 1.00 62.41 196 GLY A O 1
ATOM 1559 N N . LYS A 1 197 ? -39.057 -2.713 63.142 1.00 53.03 197 LYS A N 1
ATOM 1560 C CA . LYS A 1 197 ? -39.679 -3.057 64.426 1.00 53.03 197 LYS A CA 1
ATOM 1561 C C . LYS A 1 197 ? -40.997 -3.805 64.273 1.00 53.03 197 LYS A C 1
ATOM 1563 O O . LYS A 1 197 ? -41.732 -3.482 63.314 1.00 53.03 197 LYS A O 1
#

Secondary structure (DSSP, 8-state):
---------------------------------------PPPP------------HHHHT--HHHHHHHHHHHHHHTT-HHHHHHHHHHHHHHHHT---HHHHHHHHHHHTSSSS--HHHHHHHHHHHHHTHHHHT-SSS-SS-HHHHHH-HHHHHHHHHHHHHHHHHS---GGG----------------------

Radius of gyration: 34.6 Å; Cα contacts (8 Å, |Δi|>4): 102; chains: 1; bounding box: 85×70×113 Å

Sequence (197 aa):
MENLSTEDNFIGVNTVTPLNQTTASLVDHSPMEKKSAVAGGAPLKGTSEQIEVIDESLANCHPCYFHLRMYGEADYFMIDDLKIRAEENFRNSFANCPEKEILVQTIKELYSARADYRDIRKLATKLLVGNLRELQGGSTPGIDSDLLKAFPEFATEFCLATMEKYLSEPSNPQHVASSRFEIKPFEYKPFEYQWGK

Organism: Penicillium citrinum (NCBI:txid5077)

Mean predicted aligned error: 18.82 Å